Protein AF-A0A849DS39-F1 (afdb_monomer)

Radius of gyration: 19.35 Å; Cα contacts (8 Å, |Δi|>4): 666; chains: 1; bounding box: 51×45×53 Å

Mean predicted aligned error: 6.7 Å

Foldseek 3Di:
DDADDPVQLVLQAALFWKWKWFAAPVLFIDTDTWHWHDDGRKIKTKFFCPDRRVVRCVVPQKIKIKGADQQARQWIKIFIFGKDKALPCQQVVVLVRCCRNPVGRHCDVRVDDNVCVVPTRMIMIIGDGPDMDTGDPDQPFAGQGRDDPDDDDDDDDDDDDDDDPQFDADDPVQVVLLDAQFWKFKWFADDVSYTDTDTFGWHDDHRKIKTKDFCPDRRNVRCVVPQWMWIKGAPPVDNLWIKIFTFGKDKDLVCQQVVVLVSCCRRGVHRGCDPHRHDVVCVVVTRMIMIIGGGNDMDIRPPPD

Secondary structure (DSSP, 8-state):
-PPPPTTTGGGGTSS--EEEEEE-TTS-EEEEEE-EEEETTEEEEEEETTSHHHHHHHHS-EEEEEEE-SS-TT-EEEEEEEEEEE-TTHHHHHHHHHHHHHS-S-TBTTTB-GGGGGT--EEEEEEEEEEEEE--S--SS-PPPP---PPPPPP---------TTPPPPPHHHHHHHHSSPPEEEEEE-TTS-EEEEEE-EEEETTEEEEEEESSSHHHHHHHHS-EEEEEEE-SS-TT-EEEEEEEEEEE-TTHHHHHHHHHHHHHS-S-TBTTTB-GGGGGGS-EEEEEEEEEEEEE-----

Structure (mmCIF, N/CA/C/O backbone):
data_AF-A0A849DS39-F1
#
_entry.id   AF-A0A849DS39-F1
#
loop_
_atom_site.group_PDB
_atom_site.id
_atom_site.type_symbol
_atom_site.label_atom_id
_atom_site.label_alt_id
_atom_site.label_comp_id
_atom_site.label_asym_id
_atom_site.label_entity_id
_atom_site.label_seq_id
_atom_site.pdbx_PDB_ins_code
_atom_site.Cartn_x
_atom_site.Cartn_y
_atom_site.Cartn_z
_atom_site.occupancy
_atom_site.B_iso_or_equiv
_atom_site.auth_seq_id
_atom_site.auth_comp_id
_atom_site.auth_asym_id
_atom_site.auth_atom_id
_atom_site.pdbx_PDB_model_num
ATOM 1 N N . MET A 1 1 ? 9.899 9.370 19.208 1.00 66.69 1 MET A N 1
ATOM 2 C CA . MET A 1 1 ? 8.728 9.338 18.309 1.00 66.69 1 MET A CA 1
ATOM 3 C C . MET A 1 1 ? 9.101 10.139 17.071 1.00 66.69 1 MET A C 1
ATOM 5 O O . MET A 1 1 ? 9.748 11.167 17.236 1.00 66.69 1 MET A O 1
ATOM 9 N N . VAL A 1 2 ? 8.851 9.622 15.867 1.00 90.69 2 VAL A N 1
ATOM 10 C CA . VAL A 1 2 ? 9.171 10.332 14.612 1.00 90.69 2 VAL A CA 1
ATOM 11 C C . VAL A 1 2 ? 8.018 11.276 14.282 1.00 90.69 2 VAL A C 1
ATOM 13 O O . VAL A 1 2 ? 6.873 10.842 14.349 1.00 90.69 2 VAL A O 1
ATOM 16 N N . SER A 1 3 ? 8.309 12.529 13.934 1.00 94.31 3 SER A N 1
ATOM 17 C CA . SER A 1 3 ? 7.276 13.493 13.550 1.00 94.31 3 SER A CA 1
ATOM 18 C C . SER A 1 3 ? 6.790 13.280 12.118 1.00 94.31 3 SER A C 1
ATOM 20 O O . SER A 1 3 ? 7.549 12.852 11.237 1.00 94.31 3 SER A O 1
ATOM 22 N N . LEU A 1 4 ? 5.516 13.587 11.876 1.00 95.62 4 LEU A N 1
ATOM 23 C CA . LEU A 1 4 ? 4.925 13.551 10.545 1.00 95.62 4 LEU A CA 1
ATOM 24 C C . LEU A 1 4 ? 5.328 14.819 9.764 1.00 95.62 4 LEU A C 1
ATOM 26 O O . LEU A 1 4 ? 5.181 15.933 10.270 1.00 95.62 4 LEU A O 1
ATOM 30 N N . PRO A 1 5 ? 5.843 14.700 8.525 1.00 94.44 5 PRO A N 1
ATOM 31 C CA . PRO A 1 5 ? 6.230 15.863 7.735 1.00 94.44 5 PRO A CA 1
ATOM 32 C C . PRO A 1 5 ? 5.025 16.746 7.401 1.00 94.44 5 PRO A C 1
ATOM 34 O O . PRO A 1 5 ? 4.084 16.295 6.748 1.00 94.44 5 PRO A O 1
ATOM 37 N N . GLY A 1 6 ? 5.101 18.036 7.743 1.00 93.38 6 GLY A N 1
ATOM 38 C CA . GLY A 1 6 ? 4.034 19.007 7.460 1.00 93.38 6 GLY A CA 1
ATOM 39 C C . GLY A 1 6 ? 3.651 19.128 5.978 1.00 93.38 6 GLY A C 1
ATOM 40 O O . GLY A 1 6 ? 2.567 19.590 5.660 1.00 93.38 6 GLY A O 1
ATOM 41 N N . THR A 1 7 ? 4.514 18.679 5.062 1.00 92.69 7 THR A N 1
ATOM 42 C CA . THR A 1 7 ? 4.273 18.691 3.611 1.00 92.69 7 THR A CA 1
ATOM 43 C C . THR A 1 7 ? 3.324 17.593 3.114 1.00 92.69 7 THR A C 1
ATOM 45 O O . THR A 1 7 ? 2.842 17.688 1.985 1.00 92.69 7 THR A O 1
ATOM 48 N N . HIS A 1 8 ? 3.092 16.547 3.914 1.00 95.56 8 HIS A N 1
ATOM 49 C CA . HIS A 1 8 ? 2.272 15.384 3.540 1.00 95.56 8 HIS A CA 1
ATOM 50 C C . HIS A 1 8 ? 1.281 14.954 4.629 1.00 95.56 8 HIS A C 1
ATOM 52 O O . HIS A 1 8 ? 0.469 14.063 4.388 1.00 95.56 8 HIS A O 1
ATOM 58 N N . VAL A 1 9 ? 1.360 15.528 5.833 1.00 96.06 9 VAL A N 1
ATOM 59 C CA . VAL A 1 9 ? 0.517 15.128 6.969 1.00 96.06 9 VAL A CA 1
ATOM 60 C C . VAL A 1 9 ? -0.977 15.338 6.701 1.00 96.06 9 VAL A C 1
ATOM 62 O O . VAL A 1 9 ? -1.787 14.560 7.190 1.00 96.06 9 VAL A O 1
ATOM 65 N N . ASP A 1 10 ? -1.342 16.306 5.859 1.00 95.62 10 ASP A N 1
ATOM 66 C CA . ASP A 1 10 ? -2.723 16.550 5.427 1.00 95.62 10 ASP A CA 1
ATOM 67 C C . ASP A 1 10 ? -3.345 15.355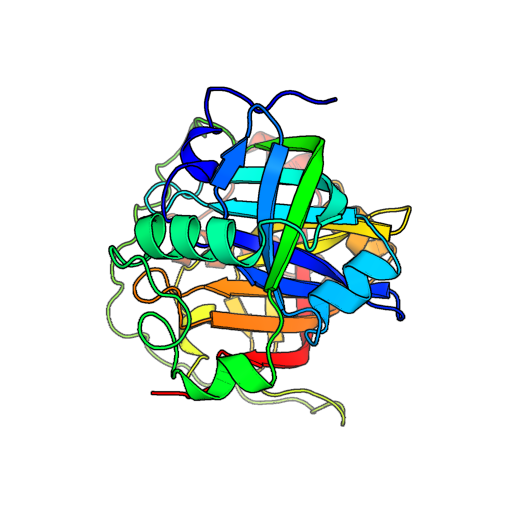 4.687 1.00 95.62 10 ASP A C 1
ATOM 69 O O . ASP A 1 10 ? -4.564 15.198 4.708 1.00 95.62 10 ASP A O 1
ATOM 73 N N . LEU A 1 11 ? -2.537 14.475 4.079 1.00 96.44 11 LEU A N 1
ATOM 74 C CA . LEU A 1 11 ? -3.042 13.238 3.473 1.00 96.44 11 LEU A CA 1
ATOM 75 C C . LEU A 1 11 ? -3.703 12.321 4.511 1.00 96.44 11 LEU A C 1
ATOM 77 O O . LEU A 1 11 ? -4.620 11.586 4.169 1.00 96.44 11 LEU A O 1
ATOM 81 N N . LEU A 1 12 ? -3.260 12.375 5.771 1.00 97.12 12 LEU A N 1
ATOM 82 C CA . LEU A 1 12 ? -3.804 11.575 6.876 1.00 97.12 12 LEU A CA 1
ATOM 83 C C . LEU A 1 12 ? -5.045 12.214 7.526 1.00 97.12 12 LEU A C 1
ATOM 85 O O . LEU A 1 12 ? -5.706 11.560 8.331 1.00 97.12 12 LEU A O 1
ATOM 89 N N . ASP A 1 13 ? -5.344 13.476 7.197 1.00 95.56 13 ASP A N 1
ATOM 90 C CA . ASP A 1 13 ? -6.502 14.232 7.700 1.00 95.56 13 ASP A CA 1
ATOM 91 C C . ASP A 1 13 ? -7.688 14.230 6.727 1.00 95.56 13 ASP A C 1
ATOM 93 O O . ASP A 1 13 ? -8.816 14.545 7.107 1.00 95.56 13 ASP A O 1
ATOM 97 N N . ARG A 1 14 ? -7.433 13.909 5.457 1.00 94.81 14 ARG A N 1
ATOM 98 C CA . ARG A 1 14 ? -8.439 13.861 4.395 1.00 94.81 14 ARG A CA 1
ATOM 99 C C . ARG A 1 14 ? -9.116 12.488 4.345 1.00 94.81 14 ARG A C 1
ATOM 101 O O . ARG A 1 14 ? -8.507 11.496 4.745 1.00 94.81 14 ARG A O 1
ATOM 108 N N . PRO A 1 15 ? -10.341 12.398 3.798 1.00 94.19 15 PRO A N 1
ATOM 109 C CA . PRO A 1 15 ? -11.040 11.130 3.601 1.00 94.19 15 PRO A CA 1
ATOM 110 C C . PRO A 1 15 ? -10.458 10.351 2.408 1.00 94.19 15 PRO A C 1
ATOM 112 O O . PRO A 1 15 ? -11.129 10.117 1.407 1.00 94.19 15 PRO A O 1
ATOM 115 N N . LEU A 1 16 ? -9.175 9.995 2.489 1.00 94.50 16 LEU A N 1
ATOM 116 C CA . LEU A 1 16 ? -8.462 9.217 1.480 1.00 94.50 16 LEU A CA 1
ATOM 117 C C . LEU A 1 16 ? -8.354 7.756 1.926 1.00 94.50 16 LEU A C 1
ATOM 119 O O . LEU A 1 16 ? -8.110 7.495 3.105 1.00 94.50 16 LEU A O 1
ATOM 123 N N . PRO A 1 17 ? -8.495 6.782 1.013 1.00 92.44 17 PRO A N 1
ATOM 124 C CA . PRO A 1 17 ? -8.332 5.383 1.372 1.00 92.44 17 PRO A CA 1
ATOM 125 C C . PRO A 1 17 ? -6.900 5.097 1.836 1.00 92.44 17 PRO A C 1
ATOM 127 O O . PRO A 1 17 ? -5.921 5.531 1.225 1.00 92.44 17 PRO A O 1
ATOM 130 N N . VAL A 1 18 ? -6.778 4.321 2.914 1.00 96.38 18 VAL A N 1
ATOM 131 C CA . VAL A 1 18 ? -5.491 3.994 3.532 1.00 96.38 18 VAL A CA 1
ATOM 132 C C . VAL A 1 18 ? -5.174 2.524 3.315 1.00 96.38 18 VAL A C 1
ATOM 134 O O . VAL A 1 18 ? -5.933 1.646 3.728 1.00 96.38 18 VAL A O 1
ATOM 137 N N . ALA A 1 19 ? -4.014 2.235 2.732 1.00 98.00 19 ALA A N 1
ATOM 138 C CA . ALA A 1 19 ? -3.502 0.875 2.635 1.00 98.00 19 ALA A CA 1
ATOM 139 C C . ALA A 1 19 ? -2.806 0.487 3.949 1.00 98.00 19 ALA A C 1
ATOM 141 O O . ALA A 1 19 ? -1.645 0.834 4.175 1.00 98.00 19 ALA A O 1
ATOM 142 N N . LEU A 1 20 ? -3.500 -0.249 4.820 1.00 98.44 20 LEU A N 1
ATOM 143 C CA . LEU A 1 20 ? -2.932 -0.825 6.039 1.00 98.44 20 LEU A CA 1
ATOM 144 C C . LEU A 1 20 ? -2.317 -2.190 5.743 1.00 98.44 20 LEU A C 1
ATOM 146 O O . LEU A 1 20 ? -3.024 -3.120 5.354 1.00 98.44 20 LEU A O 1
ATOM 150 N N . THR A 1 21 ? -1.021 -2.325 6.016 1.00 98.69 21 THR A N 1
ATOM 151 C CA . THR A 1 21 ? -0.287 -3.587 5.919 1.00 98.69 21 THR A CA 1
ATOM 152 C C . THR A 1 21 ? 0.090 -4.135 7.294 1.00 98.69 21 THR A C 1
ATOM 154 O O . THR A 1 21 ? 0.727 -3.448 8.098 1.00 98.69 21 THR A O 1
ATOM 157 N N . THR A 1 22 ? -0.256 -5.402 7.537 1.00 97.88 22 THR A N 1
ATOM 158 C CA . THR A 1 22 ? 0.089 -6.170 8.747 1.00 97.88 22 THR A CA 1
ATOM 159 C C . THR A 1 22 ? 0.791 -7.481 8.381 1.00 97.88 22 THR A C 1
ATOM 161 O O . THR A 1 22 ? 0.677 -7.962 7.252 1.00 97.88 22 THR A O 1
ATOM 164 N N . GLU A 1 23 ? 1.554 -8.059 9.311 1.00 96.44 23 GLU A N 1
ATOM 165 C CA . GLU A 1 23 ? 2.276 -9.317 9.083 1.00 96.44 23 GLU A CA 1
ATOM 166 C C . GLU A 1 23 ? 1.467 -10.508 9.615 1.00 96.44 23 GLU A C 1
ATOM 168 O O . GLU A 1 23 ? 1.083 -10.541 10.783 1.00 96.44 23 GLU A O 1
ATOM 173 N N . MET A 1 24 ? 1.221 -11.500 8.760 1.00 94.81 24 MET A N 1
ATOM 174 C CA . MET A 1 24 ? 0.531 -12.735 9.132 1.00 94.81 24 MET A CA 1
ATOM 175 C C . MET A 1 24 ? 1.482 -13.721 9.836 1.00 94.81 24 MET A C 1
ATOM 177 O O . MET A 1 24 ? 2.704 -13.622 9.682 1.00 94.81 24 MET A O 1
ATOM 181 N N . PRO A 1 25 ? 0.963 -14.743 10.550 1.00 92.44 25 PRO A N 1
ATOM 182 C CA . PRO A 1 25 ? 1.795 -15.727 11.251 1.00 92.44 25 PRO A CA 1
ATOM 183 C C . PRO A 1 25 ? 2.856 -16.413 10.373 1.00 92.44 25 PRO A C 1
ATOM 185 O O . PRO A 1 25 ? 3.987 -16.607 10.815 1.00 92.44 25 PRO A O 1
ATOM 188 N N . ASN A 1 26 ? 2.529 -16.695 9.107 1.00 91.88 26 ASN A N 1
ATOM 189 C CA . ASN A 1 26 ? 3.434 -17.302 8.118 1.00 91.88 26 ASN A CA 1
ATOM 190 C C . ASN A 1 26 ? 4.458 -16.317 7.501 1.00 91.88 26 ASN A C 1
ATOM 192 O O . ASN A 1 26 ? 5.175 -16.661 6.557 1.00 91.88 26 ASN A O 1
ATOM 196 N N . GLY A 1 27 ? 4.506 -15.075 7.989 1.00 92.56 27 GLY A N 1
ATOM 197 C CA . GLY A 1 27 ? 5.401 -14.022 7.515 1.00 92.56 27 GLY A CA 1
ATOM 198 C C . GLY A 1 27 ? 4.985 -13.362 6.199 1.00 92.56 27 GLY A C 1
ATOM 199 O O . GLY A 1 27 ? 5.653 -12.424 5.777 1.00 92.56 27 GLY A O 1
ATOM 200 N N . ARG A 1 28 ? 3.901 -13.801 5.542 1.00 95.56 28 ARG A N 1
ATOM 201 C CA . ARG A 1 28 ? 3.330 -13.038 4.423 1.00 95.56 28 ARG A CA 1
ATOM 202 C C . ARG A 1 28 ? 2.668 -11.769 4.953 1.00 95.56 28 ARG A C 1
ATOM 204 O O . ARG A 1 28 ? 2.179 -11.722 6.081 1.00 95.56 28 ARG A O 1
ATOM 211 N N . LEU A 1 29 ? 2.624 -10.753 4.108 1.00 97.94 29 LEU A N 1
ATOM 212 C CA . LEU A 1 29 ? 1.964 -9.495 4.413 1.00 97.94 29 LEU A CA 1
ATOM 213 C C . LEU A 1 29 ? 0.497 -9.564 3.977 1.00 97.94 29 LEU A C 1
ATOM 215 O O . LEU A 1 29 ? 0.160 -10.254 3.016 1.00 97.94 29 LEU A O 1
ATOM 219 N N . GLN A 1 30 ? -0.370 -8.905 4.735 1.00 97.44 30 GLN A N 1
ATOM 220 C CA . GLN A 1 30 ? -1.765 -8.659 4.388 1.00 97.44 30 GLN A CA 1
ATOM 221 C C . GLN A 1 30 ? -1.939 -7.154 4.229 1.00 97.44 30 GLN A C 1
ATOM 223 O O . GLN A 1 30 ? -1.618 -6.425 5.170 1.00 97.44 30 GLN A O 1
ATOM 228 N N . SER A 1 31 ? -2.484 -6.717 3.097 1.00 97.88 31 SER A N 1
ATOM 229 C CA . SER A 1 31 ? -2.804 -5.321 2.805 1.00 97.88 31 SER A CA 1
ATOM 230 C C . SER A 1 31 ? -4.316 -5.158 2.690 1.00 97.88 31 SER A C 1
ATOM 232 O O . SER A 1 31 ? -4.975 -5.884 1.955 1.00 97.88 31 SER A O 1
ATOM 234 N N . THR A 1 32 ? -4.885 -4.202 3.418 1.00 95.88 32 THR A N 1
ATOM 235 C CA . THR A 1 32 ? -6.330 -3.925 3.388 1.00 95.88 32 THR A CA 1
ATOM 236 C C . THR A 1 32 ? -6.598 -2.435 3.347 1.00 95.88 32 THR A C 1
ATOM 238 O O . THR A 1 32 ? -5.823 -1.667 3.920 1.00 95.88 32 THR A O 1
ATOM 241 N N . VAL A 1 33 ? -7.726 -2.048 2.756 1.00 95.62 33 VAL A N 1
ATOM 242 C CA . VAL A 1 33 ? -8.240 -0.680 2.845 1.00 95.62 33 VAL A CA 1
ATOM 243 C C . VAL A 1 33 ? -8.804 -0.437 4.247 1.00 95.62 33 VAL A C 1
ATOM 245 O O . VAL A 1 33 ? -9.496 -1.293 4.811 1.00 95.62 33 VAL A O 1
ATOM 248 N N . VAL A 1 34 ? -8.458 0.705 4.835 1.00 95.44 34 VAL A N 1
ATOM 249 C CA . VAL A 1 34 ? -9.012 1.217 6.094 1.00 95.44 34 VAL A CA 1
ATOM 250 C C . VAL A 1 34 ? -9.182 2.734 6.010 1.00 95.44 34 VAL A C 1
ATOM 252 O O . VAL A 1 34 ? -8.688 3.378 5.084 1.00 95.44 34 VAL A O 1
ATOM 255 N N . TRP A 1 35 ? -9.854 3.299 7.006 1.00 96.00 35 TRP A N 1
ATOM 256 C CA . TRP A 1 35 ? -9.929 4.738 7.233 1.00 96.00 35 TRP A CA 1
ATOM 257 C C . TRP A 1 35 ? -8.998 5.145 8.369 1.00 96.00 35 TRP A C 1
ATOM 259 O O . TRP A 1 35 ? -8.781 4.377 9.314 1.00 96.00 35 TRP A O 1
ATOM 269 N N . CYS A 1 36 ? -8.470 6.363 8.289 1.00 97.31 36 CYS A N 1
ATOM 270 C CA . CYS A 1 36 ? -7.695 6.965 9.364 1.00 97.31 36 CYS A CA 1
ATOM 271 C C . CYS A 1 36 ? -8.080 8.415 9.637 1.00 97.31 36 CYS A C 1
ATOM 273 O O . CYS A 1 36 ? -8.632 9.110 8.786 1.00 97.31 36 CYS A O 1
ATOM 275 N N . ASN A 1 37 ? -7.705 8.858 10.830 1.00 97.12 37 ASN A N 1
ATOM 276 C CA . ASN A 1 37 ? -7.400 10.244 11.155 1.00 97.12 37 ASN A CA 1
ATOM 277 C C . ASN A 1 37 ? -6.125 10.243 12.021 1.00 97.12 37 ASN A C 1
ATOM 279 O O . ASN A 1 37 ? -5.420 9.228 12.098 1.00 97.12 37 ASN A O 1
ATOM 283 N N . ARG A 1 38 ? -5.801 11.353 12.685 1.00 96.44 38 ARG A N 1
ATOM 284 C CA . ARG A 1 38 ? -4.613 11.436 13.546 1.00 96.44 38 ARG A CA 1
ATOM 285 C C . ARG A 1 38 ? -4.870 12.159 14.860 1.00 96.44 38 ARG A C 1
ATOM 287 O O . ARG A 1 38 ? -5.781 12.974 14.976 1.00 96.44 38 ARG A O 1
ATOM 294 N N . SER A 1 39 ? -3.993 11.898 15.824 1.00 95.88 39 SER A N 1
ATOM 295 C CA . SER A 1 39 ? -3.859 12.658 17.066 1.00 95.88 39 SER A CA 1
ATOM 296 C C . SER A 1 39 ? -2.395 13.053 17.239 1.00 95.88 39 SER A C 1
ATOM 298 O O . SER A 1 39 ? -1.545 12.215 17.537 1.00 95.88 39 SER A O 1
ATOM 300 N N . GLY A 1 40 ? -2.081 14.331 17.011 1.00 95.56 40 GLY A N 1
ATOM 301 C CA . GLY A 1 40 ? -0.692 14.786 16.915 1.00 95.56 40 GLY A CA 1
ATOM 302 C C . GLY A 1 40 ? 0.026 14.099 15.750 1.00 95.56 40 GLY A C 1
ATOM 303 O O . GLY A 1 40 ? -0.423 14.212 14.607 1.00 95.56 40 GLY A O 1
ATOM 304 N N . ASP A 1 41 ? 1.110 13.386 16.066 1.00 96.38 41 ASP A N 1
ATOM 305 C CA . ASP A 1 41 ? 1.896 12.576 15.124 1.00 96.38 41 ASP A CA 1
ATOM 306 C C . ASP A 1 41 ? 1.433 11.109 15.044 1.00 96.38 41 ASP A C 1
ATOM 308 O O . ASP A 1 41 ? 1.968 10.331 14.256 1.00 96.38 41 ASP A O 1
ATOM 312 N N . GLU A 1 42 ? 0.459 10.688 15.852 1.00 97.50 42 GLU A N 1
ATOM 313 C CA . GLU A 1 42 ? -0.023 9.307 15.847 1.00 97.50 42 GLU A CA 1
ATOM 314 C C . GLU A 1 42 ? -1.155 9.122 14.842 1.00 97.50 42 GLU A C 1
ATOM 316 O O . GLU A 1 42 ? -2.109 9.901 14.812 1.00 97.50 42 GLU A O 1
ATOM 321 N N . VAL A 1 43 ? -1.074 8.057 14.043 1.00 98.25 43 VAL A N 1
ATOM 322 C CA . VAL A 1 43 ? -2.140 7.687 13.106 1.00 98.25 43 VAL A CA 1
ATOM 323 C C . VAL A 1 43 ? -3.136 6.800 13.839 1.00 98.25 43 VAL A C 1
ATOM 325 O O . VAL A 1 43 ? -2.757 5.778 14.415 1.00 98.25 43 VAL A O 1
ATOM 328 N N . LEU A 1 44 ? -4.409 7.180 13.818 1.00 98.06 44 LEU A N 1
ATOM 329 C CA . LEU A 1 44 ? -5.486 6.421 14.436 1.00 98.06 44 LEU A CA 1
ATOM 330 C C . LEU A 1 44 ? -6.285 5.702 13.353 1.00 98.06 44 LEU A C 1
ATOM 332 O O . LEU A 1 44 ? -6.773 6.313 12.404 1.00 98.06 44 LEU A O 1
ATOM 336 N N . LEU A 1 45 ? -6.433 4.395 13.517 1.00 96.62 45 LEU A N 1
ATOM 337 C CA . LEU A 1 45 ? -7.202 3.515 12.642 1.00 96.62 45 LEU A CA 1
ATOM 338 C C . LEU A 1 45 ? -8.275 2.812 13.471 1.00 96.62 45 LEU A C 1
ATOM 340 O O . LEU A 1 45 ? -8.206 2.786 14.701 1.00 96.62 45 LEU A O 1
ATOM 344 N N . ASN A 1 46 ? -9.227 2.181 12.798 1.00 96.44 46 ASN A N 1
ATOM 345 C CA . ASN A 1 46 ? -10.223 1.341 13.446 1.00 96.44 46 ASN A CA 1
ATOM 346 C C . ASN A 1 46 ? -10.398 0.027 12.676 1.00 96.44 46 ASN A C 1
ATOM 348 O O . ASN A 1 46 ? -10.230 -0.025 11.456 1.00 96.44 46 ASN A O 1
ATOM 352 N N . THR A 1 47 ? -10.682 -1.051 13.396 1.00 95.06 47 THR A N 1
ATOM 353 C CA . THR A 1 47 ? -10.967 -2.377 12.838 1.00 95.06 47 THR A CA 1
ATOM 354 C C . THR A 1 47 ? -11.839 -3.155 13.812 1.00 95.06 47 THR A C 1
ATOM 356 O O . THR A 1 47 ? -11.920 -2.803 14.981 1.00 95.06 47 THR A O 1
ATOM 359 N N . MET A 1 48 ? -12.410 -4.270 13.366 1.00 95.94 48 MET A N 1
ATOM 360 C CA . MET A 1 48 ? -13.104 -5.206 14.249 1.00 95.94 48 MET A CA 1
ATOM 361 C C . MET A 1 48 ? -12.124 -6.209 14.857 1.00 95.94 48 MET A C 1
ATOM 363 O O . MET A 1 48 ? -11.205 -6.669 14.165 1.00 95.94 48 MET A O 1
ATOM 367 N N . ARG A 1 49 ? -12.311 -6.560 16.135 1.00 95.88 49 ARG A N 1
ATOM 368 C CA . ARG A 1 49 ? -11.476 -7.531 16.872 1.00 95.88 49 ARG A CA 1
ATOM 369 C C . ARG A 1 49 ? -11.427 -8.888 16.175 1.00 95.88 49 ARG A C 1
ATOM 371 O O . ARG A 1 49 ? -10.413 -9.585 16.205 1.00 95.88 49 ARG A O 1
ATOM 378 N N . GLU A 1 50 ? -12.522 -9.248 15.528 1.00 96.25 50 GLU A N 1
ATOM 379 C CA . GLU A 1 50 ? -12.731 -10.522 14.861 1.00 96.25 50 GLU A CA 1
ATOM 380 C C . GLU A 1 50 ? -11.896 -10.644 13.580 1.00 96.25 50 GLU A C 1
ATOM 382 O O . GLU A 1 50 ? -11.613 -11.762 13.138 1.00 96.25 50 GLU A O 1
ATOM 387 N N . PHE A 1 51 ? -11.461 -9.525 12.991 1.00 95.19 51 PHE A N 1
ATOM 388 C CA . PHE A 1 51 ? -10.790 -9.508 11.694 1.00 95.19 51 PHE A CA 1
ATOM 389 C C . PHE A 1 51 ? -9.325 -9.942 11.777 1.00 95.19 51 PHE A C 1
ATOM 391 O O . PHE A 1 51 ? -8.615 -9.706 12.757 1.00 95.19 51 PHE A O 1
ATOM 398 N N . GLN A 1 52 ? -8.825 -10.523 10.681 1.00 95.56 52 GLN A N 1
ATOM 399 C CA . GLN A 1 52 ? -7.447 -11.021 10.595 1.00 95.56 52 GLN A CA 1
ATOM 400 C C . GLN A 1 52 ? -6.402 -9.946 10.933 1.00 95.56 52 GLN A C 1
ATOM 402 O O . GLN A 1 52 ? -5.431 -10.240 11.626 1.00 95.56 52 GLN A O 1
ATOM 407 N N . LYS A 1 53 ? -6.617 -8.697 10.500 1.00 94.56 53 LYS A N 1
ATOM 408 C CA . LYS A 1 53 ? -5.699 -7.584 10.774 1.00 94.56 53 LYS A CA 1
ATOM 409 C C . LYS A 1 53 ? -5.591 -7.269 12.273 1.00 94.56 53 LYS A C 1
ATOM 411 O O . LYS A 1 53 ? -4.491 -7.001 12.741 1.00 94.56 53 LYS A O 1
ATOM 416 N N . ALA A 1 54 ? -6.677 -7.394 13.041 1.00 96.75 54 ALA A N 1
ATOM 417 C CA . ALA A 1 54 ? -6.646 -7.224 14.494 1.00 96.75 54 ALA A CA 1
ATOM 418 C C . ALA A 1 54 ? -5.842 -8.345 15.169 1.00 96.75 54 ALA A C 1
ATOM 420 O O . ALA A 1 54 ? -4.974 -8.069 15.994 1.00 96.75 54 ALA A O 1
ATOM 421 N N . ARG A 1 55 ? -6.041 -9.602 14.747 1.00 97.56 55 ARG A N 1
ATOM 422 C CA . ARG A 1 55 ? -5.256 -10.753 15.235 1.00 97.56 55 ARG A CA 1
ATOM 423 C C . ARG A 1 55 ? -3.766 -10.610 14.908 1.00 97.56 55 ARG A C 1
ATOM 425 O O . ARG A 1 55 ? -2.920 -10.894 15.754 1.00 97.56 55 ARG A O 1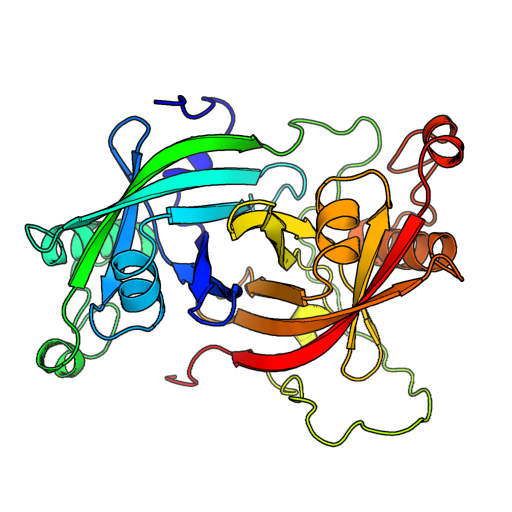
ATOM 432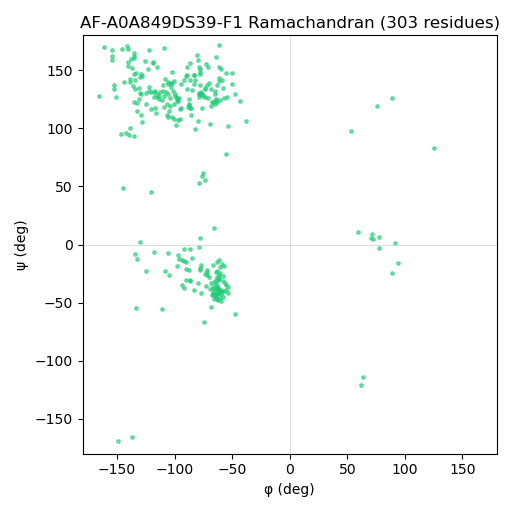 N N . ASN A 1 56 ? -3.440 -10.129 13.705 1.00 96.81 56 ASN A N 1
ATOM 433 C CA . ASN A 1 56 ? -2.060 -9.838 13.310 1.00 96.81 56 ASN A CA 1
ATOM 434 C C . ASN A 1 56 ? -1.443 -8.770 14.227 1.00 96.81 56 ASN A C 1
ATOM 436 O O . ASN A 1 56 ? -0.333 -8.964 14.712 1.00 96.81 56 ASN A O 1
ATOM 440 N N . LEU A 1 57 ? -2.171 -7.682 14.504 1.00 97.25 57 LEU A N 1
ATOM 441 C CA . LEU A 1 57 ? -1.717 -6.592 15.375 1.00 97.25 57 LEU A CA 1
ATOM 442 C C . LEU A 1 57 ? -1.553 -7.024 16.839 1.00 97.25 57 LEU A C 1
ATOM 444 O O . LEU A 1 57 ? -0.607 -6.590 17.489 1.00 97.25 57 LEU A O 1
ATOM 448 N N . GLN A 1 58 ? -2.419 -7.902 17.350 1.00 96.62 58 GLN A N 1
ATOM 449 C CA . GLN A 1 58 ? -2.270 -8.485 18.689 1.00 96.62 58 GLN A CA 1
ATOM 450 C C . GLN A 1 58 ? -1.000 -9.336 18.792 1.00 96.62 58 GLN A C 1
ATOM 452 O O . GLN A 1 58 ? -0.243 -9.213 19.752 1.00 96.62 58 GLN A O 1
ATOM 457 N N . ALA A 1 59 ? -0.747 -10.188 17.794 1.00 96.06 59 ALA A N 1
ATOM 458 C CA . ALA A 1 59 ? 0.425 -11.059 17.780 1.00 96.06 59 ALA A CA 1
ATOM 459 C C . ALA A 1 59 ? 1.729 -10.291 17.507 1.00 96.06 59 ALA A C 1
ATOM 461 O O . ALA A 1 59 ? 2.791 -10.643 18.021 1.00 96.06 59 ALA A O 1
ATOM 462 N N . ARG A 1 60 ? 1.667 -9.265 16.653 1.00 95.75 60 ARG A N 1
ATOM 463 C CA . ARG A 1 60 ? 2.799 -8.442 16.220 1.00 95.75 60 ARG A CA 1
ATOM 464 C C . ARG A 1 60 ? 2.335 -6.982 16.150 1.00 95.75 60 ARG A C 1
ATOM 466 O O . ARG A 1 60 ? 1.837 -6.567 15.104 1.00 95.75 60 ARG A O 1
ATOM 473 N N . PRO A 1 61 ? 2.526 -6.184 17.219 1.00 96.81 61 PRO A N 1
ATOM 474 C CA . PRO A 1 61 ? 2.003 -4.817 17.340 1.00 96.81 61 PRO A CA 1
ATOM 475 C C . PRO A 1 61 ? 2.802 -3.812 16.502 1.00 96.81 61 PRO A C 1
ATOM 477 O O . PRO A 1 61 ? 3.414 -2.869 17.007 1.00 96.81 61 PRO A O 1
ATOM 480 N N . ARG A 1 62 ? 2.855 -4.045 15.191 1.00 96.31 62 ARG A N 1
ATOM 481 C CA . ARG A 1 62 ? 3.534 -3.222 14.194 1.00 96.31 62 ARG A CA 1
ATOM 482 C C . ARG A 1 62 ? 2.725 -3.224 12.909 1.00 96.31 62 ARG A C 1
ATOM 484 O O . ARG A 1 62 ? 2.244 -4.266 12.473 1.00 96.31 62 ARG A O 1
ATOM 491 N N . ALA A 1 63 ? 2.646 -2.067 12.272 1.00 98.00 63 ALA A N 1
ATOM 492 C CA . ALA A 1 63 ? 1.989 -1.927 10.985 1.00 98.00 63 ALA A CA 1
ATOM 493 C C . ALA A 1 63 ? 2.678 -0.884 10.117 1.00 98.00 63 ALA A C 1
ATOM 495 O O . ALA A 1 63 ? 3.546 -0.124 10.560 1.00 98.00 63 ALA A O 1
ATOM 496 N N . THR A 1 64 ? 2.287 -0.872 8.851 1.00 98.75 64 THR A N 1
ATOM 497 C CA . THR A 1 64 ? 2.633 0.185 7.909 1.00 98.75 64 THR A CA 1
ATOM 498 C C . THR A 1 64 ? 1.370 0.653 7.221 1.00 98.75 64 THR A C 1
ATOM 500 O O . THR A 1 64 ? 0.608 -0.176 6.732 1.00 98.75 64 THR A O 1
ATOM 503 N N . VAL A 1 65 ? 1.155 1.961 7.196 1.00 98.56 65 VAL A N 1
ATOM 504 C CA . VAL A 1 65 ? 0.099 2.589 6.404 1.00 98.56 65 VAL A CA 1
ATOM 505 C C . VAL A 1 65 ? 0.720 3.333 5.234 1.00 98.56 65 VAL A C 1
ATOM 507 O O . VAL A 1 65 ? 1.787 3.929 5.384 1.00 98.56 65 VAL A O 1
ATOM 510 N N . LEU A 1 66 ? 0.060 3.291 4.082 1.00 98.62 66 LEU A N 1
ATOM 511 C CA . LEU A 1 66 ? 0.374 4.112 2.919 1.00 98.62 66 LEU A CA 1
ATOM 512 C C . LEU A 1 66 ? -0.884 4.881 2.511 1.00 98.62 66 LEU A C 1
ATOM 514 O O . LEU A 1 66 ? -1.945 4.277 2.349 1.00 98.62 66 LEU A O 1
ATOM 518 N N . VAL A 1 67 ? -0.738 6.191 2.323 1.00 97.62 67 VAL A N 1
ATOM 519 C CA . VAL A 1 67 ? -1.765 7.058 1.735 1.00 97.62 67 VAL A CA 1
ATOM 520 C C . VAL A 1 67 ? -1.199 7.703 0.480 1.00 97.62 67 VAL A C 1
ATOM 522 O O . VAL A 1 67 ? -0.076 8.218 0.495 1.00 97.62 67 VAL A O 1
ATOM 525 N N . LEU A 1 68 ? -1.971 7.641 -0.600 1.00 93.69 68 LEU A N 1
ATOM 526 C CA . LEU A 1 68 ? -1.641 8.218 -1.898 1.00 93.69 68 LEU A CA 1
ATOM 527 C C . LEU A 1 68 ? -2.482 9.473 -2.115 1.00 93.69 68 LEU A C 1
ATOM 529 O O . LEU A 1 68 ? -3.663 9.474 -1.775 1.00 93.69 68 LEU A O 1
ATOM 533 N N . GLU A 1 69 ? -1.894 10.518 -2.689 1.00 91.81 69 GLU A N 1
ATOM 534 C CA . GLU A 1 69 ? -2.662 11.625 -3.248 1.00 91.81 69 GLU A CA 1
ATOM 535 C C . GLU A 1 69 ? -3.315 11.170 -4.554 1.00 91.81 69 GLU A C 1
ATOM 537 O O . GLU A 1 69 ? -2.610 10.720 -5.462 1.00 91.81 69 GLU A O 1
ATOM 542 N N . PRO A 1 70 ? -4.637 11.343 -4.679 1.00 84.00 70 PRO A N 1
ATOM 543 C CA . PRO A 1 70 ? -5.341 11.123 -5.917 1.00 84.00 70 PRO A CA 1
ATOM 544 C C . PRO A 1 70 ? -4.720 11.765 -7.158 1.00 84.00 70 PRO A C 1
ATOM 546 O O . PRO A 1 70 ? -4.319 11.119 -8.117 1.00 84.00 70 PRO A O 1
ATOM 549 N N . GLU A 1 71 ? -4.584 13.078 -7.136 1.00 81.56 71 GLU A N 1
ATOM 550 C CA . GLU A 1 71 ? -4.279 13.831 -8.350 1.00 81.56 71 GLU A CA 1
ATOM 551 C C . GLU A 1 71 ? -2.774 13.935 -8.645 1.00 81.56 71 GLU A C 1
ATOM 553 O O . GLU A 1 71 ? -2.383 14.468 -9.687 1.00 81.56 71 GLU A O 1
ATOM 558 N N . ASP A 1 72 ? -1.922 13.424 -7.749 1.00 86.06 72 ASP A N 1
ATOM 559 C CA . ASP A 1 72 ? -0.467 13.485 -7.863 1.00 86.06 72 ASP A CA 1
ATOM 560 C C . ASP A 1 72 ? 0.189 12.163 -7.449 1.00 86.06 72 ASP A C 1
ATOM 562 O O . ASP A 1 72 ? 0.452 11.898 -6.276 1.00 86.06 72 ASP A O 1
ATOM 566 N N . ALA A 1 73 ? 0.559 11.365 -8.452 1.00 81.50 73 ALA A N 1
ATOM 567 C CA . ALA A 1 73 ? 1.231 10.083 -8.261 1.00 81.50 73 ALA A CA 1
ATOM 568 C C . ALA A 1 73 ? 2.572 10.171 -7.499 1.00 81.50 73 ALA A C 1
ATOM 570 O O . ALA A 1 73 ? 3.078 9.151 -7.021 1.00 81.50 73 ALA A O 1
ATOM 571 N N . ASN A 1 74 ? 3.170 11.362 -7.383 1.00 85.94 74 ASN A N 1
ATOM 572 C CA . ASN A 1 74 ? 4.412 11.567 -6.642 1.00 85.94 74 ASN A CA 1
ATOM 573 C C . ASN A 1 74 ? 4.186 11.911 -5.170 1.00 85.94 74 ASN A C 1
ATOM 575 O O . ASN A 1 74 ? 5.126 11.808 -4.381 1.00 85.94 74 ASN A O 1
ATOM 579 N N . ARG A 1 75 ? 2.966 12.286 -4.780 1.00 93.25 75 ARG A N 1
ATOM 580 C CA . ARG A 1 75 ? 2.658 12.737 -3.429 1.00 93.25 75 ARG A CA 1
ATOM 581 C C . ARG A 1 75 ? 2.013 11.609 -2.632 1.00 93.25 75 ARG A C 1
ATOM 583 O O . ARG A 1 75 ? 0.871 11.225 -2.844 1.00 93.25 75 ARG A O 1
ATOM 590 N N . TRP A 1 76 ? 2.768 11.060 -1.691 1.00 96.12 76 TRP A N 1
ATOM 591 C CA . TRP A 1 76 ? 2.309 9.973 -0.829 1.00 96.12 76 TRP A CA 1
ATOM 592 C C . TRP A 1 76 ? 3.063 9.966 0.494 1.00 96.12 76 TRP A C 1
ATOM 594 O O . TRP A 1 76 ? 4.174 10.496 0.591 1.00 96.12 76 TRP A O 1
ATOM 604 N N . ILE A 1 77 ? 2.474 9.338 1.508 1.00 98.06 77 ILE A N 1
ATOM 605 C CA . ILE A 1 77 ? 3.085 9.157 2.826 1.00 98.06 77 ILE A CA 1
ATOM 606 C C . ILE A 1 77 ? 2.968 7.704 3.280 1.0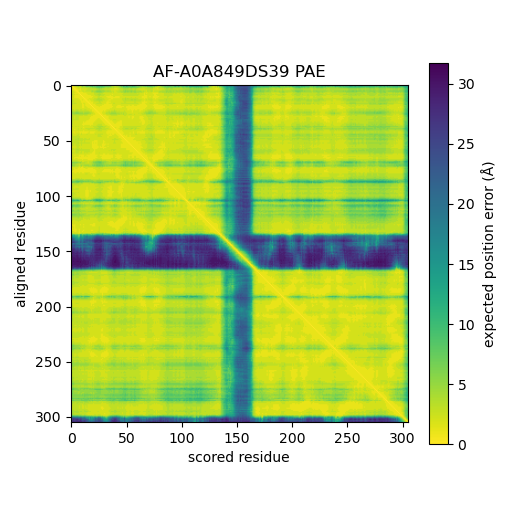0 98.06 77 ILE A C 1
ATOM 608 O O . ILE A 1 77 ? 1.883 7.131 3.327 1.00 98.06 77 ILE A O 1
ATOM 612 N N . GLU A 1 78 ? 4.109 7.112 3.620 1.00 98.44 78 GLU A N 1
ATOM 613 C CA . GLU A 1 78 ? 4.226 5.808 4.262 1.00 98.44 78 GLU A CA 1
ATOM 614 C C . GLU A 1 78 ? 4.619 6.022 5.730 1.00 98.44 78 GLU A C 1
ATOM 616 O O . GLU A 1 78 ? 5.673 6.598 6.022 1.00 98.44 78 GLU A O 1
ATOM 621 N N . VAL A 1 79 ? 3.796 5.537 6.660 1.00 98.62 79 VAL A N 1
ATOM 622 C CA . VAL A 1 79 ? 4.067 5.591 8.102 1.00 98.62 79 VAL A CA 1
ATOM 623 C C . VAL A 1 79 ? 4.186 4.172 8.638 1.00 98.62 79 VAL A C 1
ATOM 625 O O . VAL A 1 79 ? 3.237 3.389 8.603 1.00 98.62 79 VAL A O 1
ATOM 628 N N . ARG A 1 80 ? 5.363 3.833 9.163 1.00 98.25 80 ARG A N 1
ATOM 629 C CA . ARG A 1 80 ? 5.621 2.582 9.886 1.00 98.25 80 ARG A CA 1
ATOM 630 C C . ARG A 1 80 ? 5.637 2.881 11.368 1.00 98.25 80 ARG A C 1
ATOM 632 O O . ARG A 1 80 ? 6.238 3.872 11.785 1.00 98.25 80 ARG A O 1
ATOM 639 N N . GLY A 1 81 ? 5.040 2.011 12.168 1.00 97.50 81 GLY A N 1
ATOM 640 C CA . GLY A 1 81 ? 4.937 2.268 13.595 1.00 97.50 81 GLY A CA 1
ATOM 641 C C . GLY A 1 81 ? 4.647 1.044 14.435 1.00 97.50 81 GLY A C 1
ATOM 642 O O . GLY A 1 81 ? 4.340 -0.036 13.923 1.00 97.50 81 GLY A O 1
ATOM 643 N N . THR A 1 82 ? 4.769 1.237 15.743 1.00 97.81 82 THR A N 1
ATOM 644 C CA . THR A 1 82 ? 4.227 0.319 16.745 1.00 97.81 82 THR A CA 1
ATOM 645 C C . THR A 1 82 ? 2.755 0.633 16.952 1.00 97.81 82 THR A C 1
ATOM 647 O O . THR A 1 82 ? 2.381 1.804 16.946 1.00 97.81 82 THR A O 1
ATOM 650 N N . VAL A 1 83 ? 1.935 -0.395 17.134 1.00 98.19 83 VAL A N 1
ATOM 651 C CA . VAL A 1 83 ? 0.483 -0.248 17.258 1.00 98.19 83 VAL A CA 1
ATOM 652 C C . VAL A 1 83 ? 0.029 -0.661 18.647 1.00 98.19 83 VAL A C 1
ATOM 654 O O . VAL A 1 83 ? 0.338 -1.764 19.089 1.00 98.19 83 VAL A O 1
ATOM 657 N N . THR A 1 84 ? -0.748 0.198 19.295 1.00 97.94 84 THR A N 1
ATOM 658 C CA . THR A 1 84 ? -1.509 -0.144 20.500 1.00 97.94 84 THR A CA 1
ATOM 659 C C . THR A 1 84 ? -2.970 -0.346 20.118 1.00 97.94 84 THR A C 1
ATOM 661 O O . THR A 1 84 ? -3.516 0.433 19.336 1.00 97.94 84 THR A O 1
ATOM 664 N N . LEU A 1 85 ? -3.588 -1.400 20.646 1.00 97.38 85 LEU A N 1
ATOM 665 C CA . LEU A 1 85 ? -5.009 -1.690 20.466 1.00 97.38 85 LEU A CA 1
ATOM 666 C C . LEU A 1 85 ? -5.774 -1.232 21.703 1.00 97.38 85 LEU A C 1
ATOM 668 O O . LEU A 1 85 ? -5.387 -1.558 22.824 1.00 97.38 85 LEU A O 1
ATOM 672 N N . GLU A 1 86 ? -6.833 -0.464 21.488 1.00 96.06 86 GLU A N 1
ATOM 673 C CA . GLU A 1 86 ? -7.597 0.201 22.535 1.00 96.06 86 GLU A CA 1
ATOM 674 C C . GLU A 1 86 ? -9.089 -0.037 22.290 1.00 96.06 86 GLU A C 1
ATOM 676 O O . GLU A 1 86 ? -9.628 0.302 21.237 1.00 96.06 86 GLU A O 1
ATOM 681 N N . ASP A 1 87 ? -9.751 -0.637 23.275 1.00 93.12 87 ASP A N 1
ATOM 682 C CA . ASP A 1 87 ? -11.183 -0.947 23.206 1.00 93.12 87 ASP A CA 1
ATOM 683 C C . ASP A 1 87 ? -12.029 0.246 23.672 1.00 93.12 87 ASP A C 1
ATOM 685 O O . ASP A 1 87 ? -13.143 0.475 23.197 1.00 93.12 87 ASP A O 1
ATOM 689 N N . GLN A 1 88 ? -11.470 1.038 24.590 1.00 92.50 88 GLN A N 1
ATOM 690 C CA . GLN A 1 88 ? -12.092 2.254 25.092 1.00 92.50 88 GLN A CA 1
ATOM 691 C C . GLN A 1 88 ? -12.212 3.283 23.962 1.00 92.50 88 GLN A C 1
ATOM 693 O O . GLN A 1 88 ? -11.265 3.516 23.212 1.00 92.50 88 GLN A O 1
ATOM 698 N N . ASP A 1 89 ? -13.399 3.875 23.827 1.00 91.81 89 ASP A N 1
ATOM 699 C CA . ASP A 1 89 ? -13.748 4.857 22.791 1.00 91.81 89 ASP A CA 1
ATOM 700 C C . ASP A 1 89 ? -13.618 4.360 21.341 1.00 91.81 89 ASP A C 1
ATOM 702 O O . ASP A 1 89 ? -13.756 5.153 20.407 1.00 91.81 89 ASP A O 1
ATOM 706 N N . ALA A 1 90 ? -13.416 3.057 21.111 1.00 96.00 90 ALA A N 1
ATOM 707 C CA . ALA A 1 90 ? -13.278 2.508 19.765 1.00 96.00 90 ALA A CA 1
ATOM 708 C C . ALA A 1 90 ? -14.528 2.746 18.906 1.00 96.00 90 ALA A C 1
ATOM 710 O O . ALA A 1 90 ? -14.411 3.105 17.735 1.00 96.00 90 ALA A O 1
ATOM 711 N N . LEU A 1 91 ? -15.723 2.616 19.491 1.00 95.69 91 LEU A N 1
ATOM 712 C CA . LEU A 1 91 ? -16.982 2.910 18.803 1.00 95.69 91 LEU A CA 1
ATOM 713 C C . LEU A 1 91 ? -17.155 4.413 18.523 1.00 95.69 91 LEU A C 1
ATOM 715 O O . LEU A 1 91 ? -17.631 4.785 17.453 1.00 95.69 91 LEU A O 1
ATOM 719 N N . ALA A 1 92 ? -16.747 5.276 19.459 1.00 95.69 92 ALA A N 1
ATOM 720 C CA . ALA A 1 92 ? -16.816 6.726 19.282 1.00 95.69 92 ALA A CA 1
ATOM 721 C C . ALA A 1 92 ? -15.878 7.190 18.155 1.00 95.69 92 ALA A C 1
ATOM 723 O O . ALA A 1 92 ? -16.309 7.888 17.240 1.00 95.69 92 ALA A O 1
ATOM 724 N N . HIS A 1 93 ? -14.631 6.706 18.159 1.00 96.88 93 HIS A N 1
ATOM 725 C CA . HIS A 1 93 ? -13.656 6.959 17.095 1.00 96.88 93 HIS A CA 1
ATOM 726 C C . HIS A 1 93 ? -14.134 6.444 15.733 1.00 96.88 93 HIS A C 1
ATOM 728 O O . HIS A 1 93 ? -13.971 7.128 14.724 1.00 96.88 93 HIS A O 1
ATOM 734 N N . LEU A 1 94 ? -14.779 5.275 15.692 1.00 95.25 94 LEU A N 1
ATOM 735 C CA . LEU A 1 94 ? -15.381 4.759 14.463 1.00 95.25 94 LEU A CA 1
ATOM 736 C C . LEU A 1 94 ? -16.490 5.687 13.938 1.00 95.25 94 LEU A C 1
ATOM 738 O O . LEU A 1 94 ? -16.585 5.905 12.730 1.00 95.25 94 LEU A O 1
ATOM 742 N N . GLY A 1 95 ? -17.285 6.292 14.826 1.00 96.00 95 GLY A N 1
ATOM 743 C CA . GLY A 1 95 ? -18.253 7.335 14.471 1.00 96.00 95 GLY A CA 1
ATOM 744 C C . GLY A 1 95 ? -17.601 8.595 13.887 1.00 96.00 95 GLY A C 1
ATOM 745 O O . GLY A 1 95 ? -18.117 9.159 12.921 1.00 96.00 95 GLY A O 1
ATOM 746 N N . ASP A 1 96 ? -16.441 9.006 14.405 1.00 96.06 96 ASP A N 1
ATOM 747 C CA . ASP A 1 96 ? -15.681 10.139 13.860 1.00 96.06 96 ASP A CA 1
ATOM 748 C C . ASP A 1 96 ? -15.124 9.852 12.464 1.00 96.06 96 ASP A C 1
ATOM 750 O O . ASP A 1 96 ? -15.248 10.695 11.574 1.00 96.06 96 ASP A O 1
ATOM 754 N N . LEU A 1 97 ? -14.580 8.651 12.243 1.00 95.56 97 LEU A N 1
ATOM 755 C CA . LEU A 1 97 ? -14.160 8.215 10.909 1.00 95.56 97 LEU A CA 1
ATOM 756 C C . LEU A 1 97 ? -15.353 8.141 9.953 1.00 95.56 97 LEU A C 1
ATOM 758 O O . LEU A 1 97 ? -15.269 8.626 8.830 1.00 95.56 97 LEU A O 1
ATOM 762 N N . THR A 1 98 ? -16.489 7.607 10.402 1.00 94.56 98 THR A N 1
ATOM 763 C CA . THR A 1 98 ? -17.699 7.545 9.570 1.00 94.56 98 THR A CA 1
ATOM 764 C C . THR A 1 98 ? -18.135 8.945 9.139 1.00 94.56 98 THR A C 1
ATOM 766 O O . THR A 1 98 ? -18.471 9.161 7.974 1.00 94.56 98 THR A O 1
ATOM 769 N N . ARG A 1 99 ? -18.055 9.926 10.048 1.00 95.44 99 ARG A N 1
ATOM 770 C CA . ARG A 1 99 ? -18.399 11.317 9.736 1.00 95.44 99 ARG A CA 1
ATOM 771 C C . ARG A 1 99 ? -17.431 11.909 8.721 1.00 95.44 99 ARG A C 1
ATOM 773 O O . ARG A 1 99 ? -17.875 12.574 7.793 1.00 95.44 99 ARG A O 1
ATOM 780 N N . LEU A 1 100 ? -16.135 11.662 8.897 1.00 94.31 100 LEU A N 1
ATOM 781 C CA . LEU A 1 100 ? -15.093 12.166 8.006 1.00 94.31 100 LEU A CA 1
ATOM 782 C C . LEU A 1 100 ? -15.218 11.594 6.585 1.00 94.31 100 LEU A C 1
ATOM 784 O O . LEU A 1 100 ? -15.085 12.348 5.627 1.00 94.31 100 LEU A O 1
ATOM 788 N N . TYR A 1 101 ? -15.490 10.294 6.445 1.00 92.19 101 TYR A N 1
ATOM 789 C CA . TYR A 1 101 ? -15.459 9.604 5.149 1.00 92.19 101 TYR A CA 1
ATOM 790 C C . TYR A 1 101 ? -16.815 9.546 4.443 1.00 92.19 101 TYR A C 1
ATOM 792 O O . TYR A 1 101 ? -16.861 9.614 3.220 1.00 92.19 101 TYR A O 1
ATOM 800 N N . LEU A 1 102 ? -17.916 9.427 5.190 1.00 91.00 102 LEU A N 1
ATOM 801 C CA . LEU A 1 102 ? -19.261 9.237 4.631 1.00 91.00 102 LEU A CA 1
ATOM 802 C C . LEU A 1 102 ? -20.234 10.377 4.961 1.00 91.00 102 LEU A C 1
ATOM 804 O O . LEU A 1 102 ? -21.372 10.363 4.500 1.00 91.00 102 LEU A O 1
ATOM 808 N N . GLY A 1 103 ? -19.843 11.340 5.801 1.00 91.50 103 GLY A N 1
ATOM 809 C CA . GLY A 1 103 ? -20.725 12.431 6.228 1.00 91.50 103 GLY A CA 1
ATOM 810 C C . GLY A 1 103 ? -21.829 12.022 7.216 1.00 91.50 103 GLY A C 1
ATOM 811 O O . GLY A 1 103 ? -22.647 12.861 7.589 1.00 91.50 103 GLY A O 1
ATOM 812 N N . THR A 1 104 ? -21.854 10.768 7.686 1.00 88.06 104 THR A N 1
ATOM 813 C CA . THR A 1 104 ? -22.796 10.264 8.707 1.00 88.06 104 THR A CA 1
ATOM 814 C C . THR A 1 104 ? -22.063 9.850 9.980 1.00 88.06 104 THR A C 1
ATOM 816 O O . THR A 1 104 ? -20.896 9.497 9.939 1.00 88.06 104 THR A O 1
ATOM 819 N N . SER A 1 105 ? -22.709 9.892 11.144 1.00 85.00 105 SER A N 1
ATOM 820 C CA . SER A 1 105 ? -22.053 9.592 12.430 1.00 85.00 105 SER A CA 1
ATOM 821 C C . SER A 1 105 ? -22.249 8.159 12.926 1.00 85.00 105 SER A C 1
ATOM 823 O O . SER A 1 105 ? -21.633 7.768 13.917 1.00 85.00 105 SER A O 1
ATOM 825 N N . ARG A 1 106 ? -23.117 7.373 12.278 1.00 90.00 106 ARG A N 1
ATOM 826 C CA . ARG A 1 106 ? -23.411 5.991 12.679 1.00 90.00 106 ARG A CA 1
ATOM 827 C C . ARG A 1 106 ? -22.716 5.011 11.751 1.00 90.00 106 ARG A C 1
ATOM 829 O O . ARG A 1 106 ? -23.018 4.977 10.564 1.00 90.00 106 ARG A O 1
ATOM 836 N N . TYR A 1 107 ? -21.837 4.186 12.310 1.00 90.00 107 TYR A N 1
ATOM 837 C CA . TYR A 1 107 ? -21.221 3.098 11.559 1.00 90.00 107 TYR A CA 1
ATOM 838 C C . TYR A 1 107 ? -22.219 1.954 11.335 1.00 90.00 107 TYR A C 1
ATOM 840 O O . TYR A 1 107 ? -22.692 1.754 10.220 1.00 90.00 107 TYR A O 1
ATOM 848 N N . PHE A 1 108 ? -22.638 1.271 12.403 1.00 93.00 108 PHE A N 1
ATOM 849 C CA . PHE A 1 108 ? -23.715 0.282 12.333 1.00 93.00 108 PHE A CA 1
ATOM 850 C C . PHE A 1 108 ? -25.068 0.974 12.115 1.00 93.00 108 PHE A C 1
ATOM 852 O O . PHE A 1 108 ? -25.448 1.877 12.865 1.00 93.00 108 PHE A O 1
ATOM 859 N N . GLY A 1 109 ? -25.789 0.562 11.076 1.00 90.75 109 GLY A N 1
ATOM 860 C CA . GLY A 1 109 ? -27.037 1.173 10.617 1.00 90.75 109 GLY A CA 1
ATOM 861 C C . GLY A 1 109 ? -26.866 2.475 9.824 1.00 90.75 109 GLY A C 1
ATOM 862 O O . GLY A 1 109 ? -27.869 3.127 9.542 1.00 90.75 109 GLY A O 1
ATOM 863 N N . GLY A 1 110 ? -25.634 2.881 9.495 1.00 89.00 110 GLY A N 1
ATOM 864 C CA . GLY A 1 110 ? -25.373 4.051 8.648 1.00 89.00 110 GLY A CA 1
ATOM 865 C C . GLY A 1 110 ? -24.337 3.782 7.559 1.00 89.00 110 GLY A C 1
ATOM 866 O O . GLY A 1 110 ? -24.641 3.970 6.388 1.00 89.00 110 GLY A O 1
ATOM 867 N N . ALA A 1 111 ? -23.146 3.311 7.930 1.00 86.88 111 ALA A N 1
ATOM 868 C CA . ALA A 1 111 ? -22.117 2.859 6.991 1.00 86.88 111 ALA A CA 1
ATOM 869 C C . ALA A 1 111 ? -22.330 1.408 6.540 1.00 86.88 111 ALA A C 1
ATOM 871 O O . ALA A 1 111 ? -22.114 1.083 5.378 1.00 86.88 111 ALA A O 1
ATOM 872 N N . ILE A 1 112 ? -22.745 0.544 7.469 1.00 88.81 112 ILE A N 1
ATOM 873 C CA . ILE A 1 112 ? -23.031 -0.875 7.230 1.00 88.81 112 ILE A CA 1
ATOM 874 C C . ILE A 1 112 ? -24.351 -1.273 7.910 1.00 88.81 112 ILE A C 1
ATOM 876 O O . ILE A 1 112 ? -24.825 -0.527 8.772 1.00 88.81 112 ILE A O 1
ATOM 880 N N . PRO A 1 113 ? -24.955 -2.428 7.576 1.00 93.38 113 PRO A N 1
ATOM 881 C CA . PRO A 1 113 ? -26.169 -2.907 8.238 1.00 93.38 113 PRO A CA 1
ATOM 882 C C . PRO A 1 113 ? -26.034 -3.014 9.770 1.00 93.38 113 PRO A C 1
ATOM 884 O O . PRO A 1 113 ? -24.952 -3.245 10.313 1.00 93.38 113 PRO A O 1
ATOM 887 N N . ALA A 1 114 ? -27.131 -2.784 10.494 1.00 93.75 114 ALA A N 1
ATOM 888 C CA . ALA A 1 114 ? -27.105 -2.658 11.955 1.00 93.75 114 ALA A CA 1
ATOM 889 C C . ALA A 1 114 ? -26.868 -3.998 12.673 1.00 93.75 114 ALA A C 1
ATOM 891 O O . ALA A 1 114 ? -26.327 -4.016 13.777 1.00 93.75 114 ALA A O 1
ATOM 892 N N . GLU A 1 115 ? -27.243 -5.112 12.049 1.00 94.56 115 GLU A N 1
ATOM 893 C CA . GLU A 1 115 ? -27.109 -6.470 12.579 1.00 94.56 115 GLU A CA 1
ATOM 894 C C . GLU A 1 115 ? -25.655 -6.880 12.846 1.00 94.56 115 GLU A C 1
ATOM 896 O O . GLU A 1 115 ? -25.401 -7.671 13.757 1.00 94.56 115 GLU A O 1
ATOM 901 N N . PHE A 1 116 ? -24.689 -6.292 12.132 1.00 93.44 116 PHE A N 1
ATOM 902 C CA . PHE A 1 116 ? -23.267 -6.554 12.357 1.00 93.44 116 PHE A CA 1
ATOM 903 C C . PHE A 1 116 ? -22.799 -6.114 13.749 1.00 93.44 116 PHE A C 1
ATOM 905 O O . PHE A 1 116 ? -21.855 -6.696 14.277 1.00 93.44 116 PHE A O 1
ATOM 912 N N . ALA A 1 117 ? -23.502 -5.181 14.405 1.00 93.31 117 ALA A N 1
ATOM 913 C CA . ALA A 1 117 ? -23.176 -4.740 15.763 1.00 93.31 117 ALA A CA 1
ATOM 914 C C . ALA A 1 117 ? -23.234 -5.870 16.809 1.00 93.31 117 ALA A C 1
ATOM 916 O O . ALA A 1 117 ? -22.668 -5.729 17.890 1.00 93.31 117 ALA A O 1
ATOM 917 N N . ALA A 1 118 ? -23.918 -6.983 16.512 1.00 94.06 118 ALA A N 1
ATOM 918 C CA . ALA A 1 118 ? -23.983 -8.141 17.401 1.00 94.06 118 ALA A CA 1
ATOM 919 C C . ALA A 1 118 ? -22.717 -9.021 17.360 1.00 94.06 118 ALA A C 1
ATOM 921 O O . ALA A 1 118 ? -22.497 -9.806 18.281 1.00 94.06 118 ALA A O 1
ATOM 922 N N . ALA A 1 119 ? -21.915 -8.926 16.294 1.00 94.38 119 ALA A N 1
ATOM 923 C CA . ALA A 1 119 ? -20.772 -9.809 16.050 1.00 94.38 119 ALA A CA 1
ATOM 924 C C . ALA A 1 119 ? -19.445 -9.065 15.837 1.00 94.38 119 ALA A C 1
ATOM 926 O O . ALA A 1 119 ? -18.385 -9.657 16.032 1.00 94.38 119 ALA A O 1
ATOM 927 N N . GLU A 1 120 ? -19.487 -7.795 15.441 1.00 94.62 120 GLU A N 1
ATOM 928 C CA . GLU A 1 120 ? -18.311 -6.992 15.126 1.00 94.62 120 GLU A CA 1
ATOM 929 C C . GLU A 1 120 ? -18.021 -5.988 16.240 1.00 94.62 120 GLU A C 1
ATOM 931 O O . GLU A 1 120 ? -18.793 -5.059 16.480 1.00 94.62 120 GLU A O 1
ATOM 936 N N . HIS A 1 121 ? -16.881 -6.166 16.911 1.00 96.25 121 HIS A N 1
ATOM 937 C CA . HIS A 1 121 ? -16.486 -5.329 18.041 1.00 96.25 121 HIS A CA 1
ATOM 938 C C . HIS A 1 121 ? -15.364 -4.370 17.628 1.00 96.25 121 HIS A C 1
ATOM 940 O O . HIS A 1 121 ? -14.229 -4.826 17.430 1.00 96.25 121 HIS A O 1
ATOM 946 N N . PRO A 1 122 ? -15.635 -3.052 17.526 1.00 96.88 122 PRO A N 1
ATOM 947 C CA . PRO A 1 122 ? -14.627 -2.068 17.155 1.00 96.88 122 PRO A CA 1
ATOM 948 C C . PRO A 1 122 ? -13.439 -2.054 18.117 1.00 96.88 122 PRO A C 1
ATOM 950 O O . PRO A 1 122 ? -13.596 -2.149 19.335 1.00 96.88 122 PRO A O 1
ATOM 953 N N . VAL A 1 123 ? -12.250 -1.872 17.554 1.00 97.38 123 VAL A N 1
ATOM 954 C CA . VAL A 1 123 ? -10.980 -1.692 18.256 1.00 97.38 123 VAL A CA 1
ATOM 955 C C . VAL A 1 123 ? -10.236 -0.540 17.597 1.00 97.38 123 VAL A C 1
ATOM 957 O O . VAL A 1 123 ? -9.937 -0.571 16.396 1.00 97.38 123 VAL A O 1
ATOM 960 N N . ARG A 1 124 ? -9.895 0.477 18.390 1.00 97.62 124 ARG A N 1
ATOM 961 C CA . ARG A 1 124 ? -9.057 1.585 17.939 1.00 97.62 124 ARG A CA 1
ATOM 962 C C . ARG A 1 124 ? -7.607 1.122 17.896 1.00 97.62 124 ARG A C 1
ATOM 964 O O . ARG A 1 124 ? -7.095 0.543 18.849 1.00 97.62 124 ARG A O 1
ATOM 971 N N . CYS A 1 125 ? -6.932 1.391 16.789 1.00 97.88 125 CYS A N 1
ATOM 972 C CA . CYS A 1 125 ? -5.512 1.118 16.620 1.00 97.88 125 CYS A CA 1
ATOM 973 C C . CYS A 1 125 ? -4.757 2.446 16.610 1.00 97.88 125 CYS A C 1
ATOM 975 O O . CYS A 1 125 ? -4.956 3.261 15.709 1.00 97.88 125 CYS A O 1
ATOM 977 N N . ARG A 1 126 ? -3.864 2.651 17.576 1.00 98.00 126 ARG A N 1
ATOM 978 C CA . ARG A 1 126 ? -3.006 3.836 17.660 1.00 98.00 126 ARG A CA 1
ATOM 979 C C . ARG A 1 126 ? -1.608 3.491 17.176 1.00 98.00 126 ARG A C 1
ATOM 981 O O . ARG A 1 126 ? -0.896 2.728 17.828 1.00 98.00 126 ARG A O 1
ATOM 988 N N . LEU A 1 127 ? -1.235 4.009 16.011 1.00 98.38 127 LEU A N 1
ATOM 989 C CA . LEU A 1 127 ? 0.060 3.781 15.383 1.00 98.38 127 LEU A CA 1
ATOM 990 C C . LEU A 1 127 ? 1.007 4.932 15.732 1.00 98.38 127 LEU A C 1
ATOM 992 O O . LEU A 1 127 ? 0.886 6.037 15.204 1.00 98.38 127 LEU A O 1
ATOM 996 N N . ALA A 1 128 ? 1.983 4.639 16.590 1.00 98.25 128 ALA A N 1
ATOM 997 C CA . ALA A 1 128 ? 3.065 5.552 16.939 1.00 98.25 128 ALA A CA 1
ATOM 998 C C . ALA A 1 128 ? 4.207 5.433 15.906 1.00 98.25 128 ALA A C 1
ATOM 1000 O O . ALA A 1 128 ? 4.802 4.350 15.785 1.00 98.25 128 ALA A O 1
ATOM 1001 N N . PRO A 1 129 ? 4.549 6.500 15.155 1.00 98.12 129 PRO A N 1
ATOM 1002 C CA . PRO A 1 129 ? 5.532 6.406 14.082 1.00 98.12 129 PRO A CA 1
ATOM 1003 C C . PRO A 1 129 ? 6.945 6.073 14.575 1.00 98.12 129 PRO A C 1
ATOM 1005 O O . PRO A 1 129 ? 7.524 6.747 15.435 1.00 98.12 129 PRO A O 1
ATOM 1008 N N . THR A 1 130 ? 7.539 5.058 13.951 1.00 97.31 130 THR A N 1
ATOM 1009 C CA . THR A 1 130 ? 8.956 4.685 14.078 1.00 97.31 130 THR A CA 1
ATOM 1010 C C . THR A 1 130 ? 9.751 5.018 12.820 1.00 97.31 130 THR A C 1
ATOM 1012 O O . THR A 1 130 ? 10.967 5.201 12.887 1.00 97.31 130 THR A O 1
ATOM 1015 N N . ARG A 1 131 ? 9.083 5.130 11.665 1.00 96.88 131 ARG A N 1
ATOM 1016 C CA . ARG A 1 131 ? 9.675 5.590 10.407 1.00 96.88 131 ARG A CA 1
ATOM 1017 C C . ARG A 1 131 ? 8.601 6.220 9.530 1.00 96.88 131 ARG A C 1
ATOM 1019 O O . ARG A 1 131 ? 7.532 5.644 9.371 1.00 96.88 131 ARG A O 1
ATOM 1026 N N . VAL A 1 132 ? 8.933 7.347 8.912 1.00 97.69 132 VAL A N 1
ATOM 1027 C CA . VAL A 1 132 ? 8.101 7.989 7.891 1.00 97.69 132 VAL A CA 1
ATOM 1028 C C . VAL A 1 132 ? 8.918 8.118 6.613 1.00 97.69 132 VAL A C 1
ATOM 1030 O O . VAL A 1 132 ? 10.102 8.470 6.660 1.00 97.69 132 VAL A O 1
ATOM 1033 N N . VAL A 1 133 ? 8.304 7.787 5.483 1.00 96.81 133 VAL A N 1
ATOM 1034 C CA . VAL A 1 133 ? 8.862 7.975 4.141 1.00 96.81 133 VAL A CA 1
ATOM 1035 C C . VAL A 1 133 ? 7.798 8.664 3.303 1.00 96.81 133 VAL A C 1
ATOM 1037 O O . VAL A 1 133 ? 6.639 8.269 3.341 1.00 96.81 133 VAL A O 1
ATOM 1040 N N . THR A 1 134 ? 8.179 9.687 2.549 1.00 96.12 134 THR A N 1
ATOM 1041 C CA . THR A 1 134 ? 7.259 10.395 1.657 1.00 96.12 134 THR A CA 1
ATOM 1042 C C . THR A 1 134 ? 7.721 10.279 0.218 1.00 96.12 134 THR A C 1
ATOM 1044 O O . THR A 1 134 ? 8.912 10.090 -0.057 1.00 96.12 134 THR A O 1
ATOM 1047 N N . GLY A 1 135 ? 6.774 10.431 -0.696 1.00 88.50 135 GLY A N 1
ATOM 1048 C CA . GLY A 1 135 ? 7.080 10.660 -2.095 1.00 88.50 135 GLY A CA 1
ATOM 1049 C C . GLY A 1 135 ? 7.803 11.994 -2.322 1.00 88.50 135 GLY A C 1
ATOM 1050 O O . GLY A 1 135 ? 7.829 12.862 -1.438 1.00 88.50 135 GLY A O 1
ATOM 1051 N N . PRO A 1 136 ? 8.470 12.155 -3.476 1.00 79.62 136 PRO A N 1
ATOM 1052 C CA . PRO A 1 136 ? 9.094 13.419 -3.828 1.00 79.62 136 PRO A CA 1
ATOM 1053 C C . PRO A 1 136 ? 8.015 14.473 -4.103 1.00 79.62 136 PRO A C 1
ATOM 1055 O O . PRO A 1 136 ? 7.097 14.236 -4.874 1.00 79.62 136 PRO A O 1
ATOM 1058 N N . LEU A 1 137 ? 8.169 15.681 -3.552 1.00 53.12 137 LEU A N 1
ATOM 1059 C CA . LEU A 1 137 ? 7.233 16.785 -3.818 1.00 53.12 137 LEU A CA 1
ATOM 1060 C C . LEU A 1 137 ? 7.227 17.228 -5.289 1.00 53.12 137 LEU A C 1
ATOM 1062 O O . LEU A 1 137 ? 6.268 17.849 -5.735 1.00 53.12 137 LEU A O 1
ATOM 1066 N N . ARG A 1 138 ? 8.321 16.970 -6.022 1.00 52.88 138 ARG A N 1
ATOM 1067 C CA . ARG A 1 138 ? 8.478 17.228 -7.460 1.00 52.88 138 ARG A CA 1
ATOM 1068 C C . ARG A 1 138 ? 9.493 16.250 -8.050 1.00 52.88 138 ARG A C 1
ATOM 1070 O O . ARG A 1 138 ? 10.585 16.111 -7.501 1.00 52.88 138 ARG A O 1
ATOM 1077 N N . ILE A 1 139 ? 9.176 15.644 -9.191 1.00 49.34 139 ILE A N 1
ATOM 1078 C CA . ILE A 1 139 ? 10.183 15.088 -10.104 1.00 49.34 139 ILE A CA 1
ATOM 1079 C C . ILE A 1 139 ? 10.415 16.136 -11.201 1.00 49.34 139 ILE A C 1
ATOM 1081 O O . ILE A 1 139 ? 9.468 16.631 -11.810 1.00 49.34 139 ILE A O 1
ATOM 1085 N N . THR A 1 140 ? 11.666 16.537 -11.431 1.00 37.31 140 THR A N 1
ATOM 1086 C CA . THR A 1 140 ? 12.041 17.324 -12.616 1.00 37.31 140 THR A CA 1
ATOM 1087 C C . THR A 1 140 ? 11.916 16.434 -13.851 1.00 37.31 140 THR A C 1
ATOM 1089 O O . THR A 1 140 ? 12.784 15.593 -14.062 1.00 37.31 140 THR A O 1
ATOM 1092 N N . GLY A 1 141 ? 10.854 16.616 -14.641 1.00 40.00 141 GLY A N 1
ATOM 1093 C CA . GLY A 1 141 ? 10.625 15.862 -15.882 1.00 40.00 141 GLY A CA 1
ATOM 1094 C C . GLY A 1 141 ? 9.265 15.170 -15.913 1.00 40.00 141 GLY A C 1
ATOM 1095 O O . GLY A 1 141 ? 9.158 13.994 -15.595 1.00 40.00 141 GLY A O 1
ATOM 1096 N N . GLY A 1 142 ? 8.227 15.918 -16.298 1.00 40.09 142 GLY A N 1
ATOM 1097 C CA . GLY A 1 142 ? 6.884 15.388 -16.552 1.00 40.09 142 GLY A CA 1
ATOM 1098 C C . GLY A 1 142 ? 5.973 15.351 -15.322 1.00 40.09 142 GLY A C 1
ATOM 1099 O O . GLY A 1 142 ? 6.295 14.776 -14.286 1.00 40.09 142 GLY A O 1
ATOM 1100 N N . ARG A 1 143 ? 4.783 15.951 -15.442 1.00 39.94 143 ARG A N 1
ATOM 1101 C CA . ARG A 1 143 ? 3.658 15.594 -14.569 1.00 39.94 143 ARG A CA 1
ATOM 1102 C C . ARG A 1 143 ? 3.271 14.167 -14.953 1.00 39.94 143 ARG A C 1
ATOM 1104 O O . ARG A 1 143 ? 2.945 13.948 -16.117 1.00 39.94 143 ARG A O 1
ATOM 1111 N N . VAL A 1 144 ? 3.287 13.220 -14.013 1.00 43.31 144 VAL A N 1
ATOM 1112 C CA . VAL A 1 144 ? 2.472 12.007 -14.189 1.00 43.31 144 VAL A CA 1
ATOM 1113 C C . VAL A 1 144 ? 1.048 12.523 -14.362 1.00 43.31 144 VAL A C 1
ATOM 1115 O O . VAL A 1 144 ? 0.628 13.394 -13.595 1.00 43.31 144 VAL A O 1
ATOM 1118 N N . ALA A 1 145 ? 0.373 12.130 -15.441 1.00 38.53 145 ALA A N 1
ATOM 1119 C CA . ALA A 1 145 ? -0.940 12.675 -15.739 1.00 38.53 145 ALA A CA 1
ATOM 1120 C C . ALA A 1 145 ? -1.842 12.465 -14.515 1.00 38.53 145 ALA A C 1
ATOM 1122 O O . ALA A 1 145 ? -1.947 11.349 -14.007 1.00 38.53 145 ALA A O 1
ATOM 1123 N N . ALA A 1 146 ? -2.467 13.549 -14.038 1.00 41.12 146 ALA A N 1
ATOM 1124 C CA . ALA A 1 146 ? -3.605 13.436 -13.136 1.00 41.12 146 ALA A CA 1
ATOM 1125 C C . ALA A 1 146 ? -4.588 12.458 -13.779 1.00 41.12 146 ALA A C 1
ATOM 1127 O O . ALA A 1 146 ? -4.746 12.502 -15.004 1.00 41.12 146 ALA A O 1
ATOM 1128 N N . TRP A 1 147 ? -5.169 11.573 -12.971 1.00 43.28 147 TRP A N 1
ATOM 1129 C CA . TRP A 1 147 ? -6.050 10.497 -13.406 1.00 43.28 147 TRP A CA 1
ATOM 1130 C C . TRP A 1 147 ? -6.956 10.952 -14.545 1.00 43.28 147 TRP A C 1
ATOM 1132 O O . TRP A 1 147 ? -7.869 11.753 -14.361 1.00 43.28 147 TRP A O 1
ATOM 1142 N N . ARG A 1 148 ? -6.665 10.488 -15.758 1.00 33.09 148 ARG A N 1
ATOM 1143 C CA . ARG A 1 148 ? -7.588 10.636 -16.875 1.00 33.09 148 ARG A CA 1
ATOM 1144 C C . ARG A 1 148 ? -8.295 9.309 -17.015 1.00 33.09 148 ARG A C 1
ATOM 1146 O O . ARG A 1 148 ? -7.634 8.277 -17.107 1.00 33.09 148 ARG A O 1
ATOM 1153 N N . SER A 1 149 ? -9.622 9.349 -17.045 1.00 29.34 149 SER A N 1
ATOM 1154 C CA . SER A 1 149 ? -10.445 8.242 -17.514 1.00 29.34 149 SER A CA 1
ATOM 1155 C C . SER A 1 149 ? -9.946 7.858 -18.909 1.00 29.34 149 SER A C 1
ATOM 1157 O O . SER A 1 149 ? -10.154 8.590 -19.877 1.00 29.34 149 SER A O 1
ATOM 1159 N N . ALA A 1 150 ? -9.182 6.771 -18.996 1.00 33.41 150 ALA A N 1
ATOM 1160 C CA . ALA A 1 150 ? -8.745 6.227 -20.268 1.00 33.41 150 ALA A CA 1
ATOM 1161 C C . ALA A 1 150 ? -9.923 5.454 -20.873 1.00 33.41 150 ALA A C 1
ATOM 1163 O O . ALA A 1 150 ? -10.557 4.654 -20.186 1.00 33.41 150 ALA A O 1
ATOM 1164 N N . GLY A 1 151 ? -10.229 5.752 -22.138 1.00 28.66 151 GLY A N 1
ATOM 1165 C CA . GLY A 1 151 ? -11.204 5.018 -22.938 1.00 28.66 151 GLY A CA 1
ATOM 1166 C C . GLY A 1 151 ? -10.821 3.549 -23.133 1.00 28.66 151 GLY A C 1
ATOM 1167 O O . GLY A 1 151 ? -9.729 3.119 -22.766 1.00 28.66 151 GLY A O 1
ATOM 1168 N N . GLU A 1 152 ? -11.764 2.800 -23.698 1.00 22.34 152 GLU A N 1
ATOM 1169 C CA . GLU A 1 152 ? -11.795 1.336 -23.746 1.00 22.34 152 GLU A CA 1
ATOM 1170 C C . GLU A 1 152 ? -10.465 0.680 -24.181 1.00 22.34 152 GLU A C 1
ATOM 1172 O O . GLU A 1 152 ? -9.911 1.031 -25.230 1.00 22.34 152 GLU A O 1
ATOM 1177 N N . PRO A 1 153 ? -9.954 -0.308 -23.419 1.00 27.11 153 PRO A N 1
ATOM 1178 C CA . PRO A 1 153 ? -8.765 -1.053 -23.803 1.00 27.11 153 PRO A CA 1
ATOM 1179 C C . PRO A 1 153 ? -9.054 -2.010 -24.967 1.00 27.11 153 PRO A C 1
ATOM 1181 O O . PRO A 1 153 ? -10.044 -2.741 -24.973 1.00 27.11 153 PRO A O 1
ATOM 1184 N N . SER A 1 154 ? -8.135 -2.067 -25.935 1.00 26.64 154 SER A N 1
ATOM 1185 C CA . SER A 1 154 ? -8.148 -3.092 -26.985 1.00 26.64 154 SER A CA 1
ATOM 1186 C C . SER A 1 154 ? -7.408 -4.350 -26.518 1.00 26.64 154 SER A C 1
ATOM 1188 O O . SER A 1 154 ? -6.211 -4.325 -26.229 1.00 26.64 154 SER A O 1
ATOM 1190 N N . VAL A 1 155 ? -8.138 -5.462 -26.436 1.00 27.47 155 VAL A N 1
ATOM 1191 C CA . VAL A 1 155 ? -7.629 -6.778 -26.028 1.00 27.47 155 VAL A CA 1
ATOM 1192 C C . VAL A 1 155 ? -6.812 -7.392 -27.168 1.00 27.47 155 VAL A C 1
ATOM 1194 O O . VAL A 1 155 ? -7.305 -7.535 -28.287 1.00 27.47 155 VAL A O 1
ATOM 1197 N N . ARG A 1 156 ? -5.574 -7.820 -26.892 1.00 25.58 156 ARG A N 1
ATOM 1198 C CA . ARG A 1 156 ? -4.831 -8.740 -27.770 1.00 25.58 156 ARG A CA 1
ATOM 1199 C C . ARG A 1 156 ? -4.467 -10.006 -27.006 1.00 25.58 156 ARG A C 1
ATOM 1201 O O . ARG A 1 156 ? -3.721 -9.972 -26.035 1.00 25.58 156 ARG A O 1
ATOM 1208 N N . SER A 1 157 ? -5.015 -1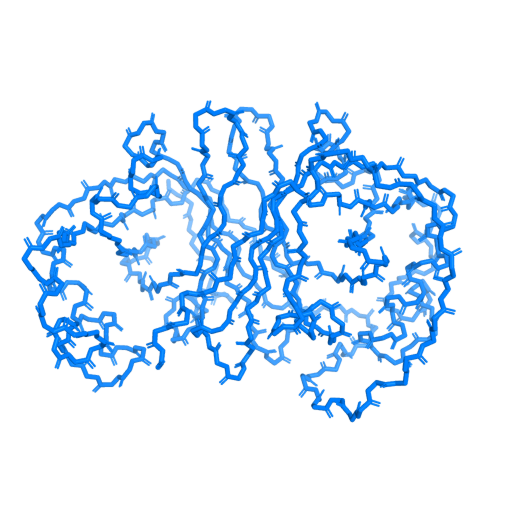1.123 -27.473 1.00 25.84 157 SER A N 1
ATOM 1209 C CA . SER A 1 157 ? -4.809 -12.467 -26.941 1.00 25.84 157 SER A CA 1
ATOM 1210 C C . SER A 1 157 ? -3.447 -13.032 -27.359 1.00 25.84 157 SER A C 1
ATOM 1212 O O . SER A 1 157 ? -3.210 -13.249 -28.548 1.00 25.84 157 SER A O 1
ATOM 1214 N N . GLY A 1 158 ? -2.580 -13.313 -26.387 1.00 26.59 158 GLY A N 1
ATOM 1215 C CA . GLY A 1 158 ? -1.386 -14.145 -26.550 1.00 26.59 158 GLY A CA 1
ATOM 1216 C C . GLY A 1 158 ? -1.585 -15.502 -25.872 1.00 26.59 158 GLY A C 1
ATOM 1217 O O . GLY A 1 158 ? -2.046 -15.577 -24.737 1.00 26.59 158 GLY A O 1
ATOM 1218 N N . THR A 1 159 ? -1.282 -16.587 -26.580 1.00 28.55 159 THR A N 1
ATOM 1219 C CA . THR A 1 159 ? -1.510 -17.972 -26.146 1.00 28.55 159 THR A CA 1
ATOM 1220 C C . THR A 1 159 ? -0.339 -18.552 -25.342 1.00 28.55 159 THR A C 1
ATOM 1222 O O . THR A 1 159 ? 0.732 -18.762 -25.899 1.00 28.55 159 THR A O 1
ATOM 1225 N N . GLY A 1 160 ? -0.613 -18.911 -24.081 1.00 29.94 160 GLY A N 1
ATOM 1226 C CA . GLY A 1 160 ? -0.270 -20.193 -23.441 1.00 29.94 160 GLY A CA 1
ATOM 1227 C C . GLY A 1 160 ? 1.170 -20.487 -22.987 1.00 29.94 160 GLY A C 1
ATOM 1228 O O . GLY A 1 160 ? 2.042 -20.732 -23.814 1.00 29.94 160 GLY A O 1
ATOM 1229 N N . ARG A 1 161 ? 1.344 -20.723 -21.671 1.00 33.44 161 ARG A N 1
ATOM 1230 C CA . ARG A 1 161 ? 1.870 -22.000 -21.127 1.00 33.44 161 ARG A CA 1
ATOM 1231 C C . ARG A 1 161 ? 1.654 -22.159 -19.608 1.00 33.44 161 ARG A C 1
ATOM 1233 O O . ARG A 1 161 ? 2.077 -21.329 -18.824 1.00 33.44 161 ARG A O 1
ATOM 1240 N N . SER A 1 162 ? 1.062 -23.313 -19.274 1.00 35.78 162 SER A N 1
ATOM 1241 C CA . SER A 1 162 ? 1.131 -24.134 -18.048 1.00 35.78 162 SER A CA 1
ATOM 1242 C C . SER A 1 162 ? 0.859 -23.500 -16.675 1.00 35.78 162 SER A C 1
ATOM 1244 O O . SER A 1 162 ? 1.776 -23.045 -16.003 1.00 35.78 162 SER A O 1
ATOM 1246 N N . ALA A 1 163 ? -0.382 -23.659 -16.202 1.00 34.00 163 ALA A N 1
ATOM 1247 C CA . ALA A 1 163 ? -0.798 -23.405 -14.824 1.00 34.00 163 ALA A CA 1
ATOM 1248 C C . ALA A 1 163 ? -0.036 -24.289 -13.817 1.00 34.00 163 ALA A C 1
ATOM 1250 O O . ALA A 1 163 ? -0.081 -25.525 -13.896 1.00 34.00 163 ALA A O 1
ATOM 1251 N N . CYS A 1 164 ? 0.614 -23.665 -12.835 1.00 37.34 164 CYS A N 1
ATOM 1252 C CA . CYS A 1 164 ? 0.988 -24.345 -11.602 1.00 37.34 164 CYS A CA 1
ATOM 1253 C C . CYS A 1 164 ? -0.285 -24.538 -10.761 1.00 37.34 164 CYS A C 1
ATOM 1255 O O . CYS A 1 164 ? -1.094 -23.630 -10.610 1.00 37.34 164 CYS A O 1
ATOM 1257 N N . ARG A 1 165 ? -0.485 -25.742 -10.216 1.00 44.81 165 ARG A N 1
ATOM 1258 C CA . ARG A 1 165 ? -1.771 -26.253 -9.690 1.00 44.81 165 ARG A CA 1
ATOM 1259 C C . ARG A 1 165 ? -2.366 -25.558 -8.441 1.00 44.81 165 ARG A C 1
ATOM 1261 O O . ARG A 1 165 ? -3.319 -26.091 -7.897 1.00 44.81 165 ARG A O 1
ATOM 1268 N N . ASP A 1 166 ? -1.896 -24.374 -8.041 1.00 61.94 166 ASP A N 1
ATOM 1269 C CA . ASP A 1 166 ? -2.401 -23.594 -6.890 1.00 61.94 166 ASP A CA 1
ATOM 1270 C C . ASP A 1 166 ? -2.333 -22.070 -7.161 1.00 61.94 166 ASP A C 1
ATOM 1272 O O . ASP A 1 166 ? -1.769 -21.297 -6.377 1.00 61.94 166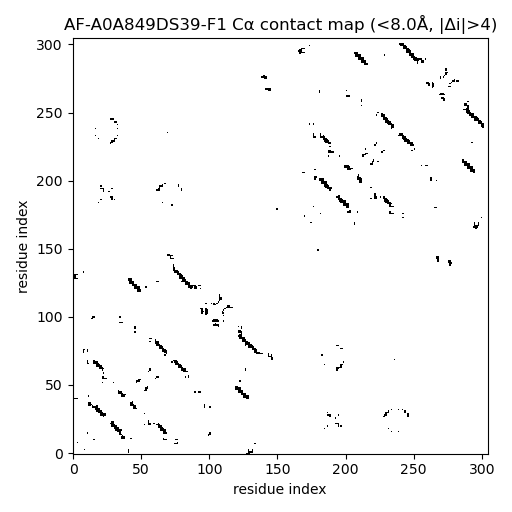 ASP A O 1
ATOM 1276 N N . GLU A 1 167 ? -2.818 -21.628 -8.322 1.00 73.31 167 GLU A N 1
ATOM 1277 C CA . GLU A 1 167 ? -2.888 -20.208 -8.697 1.00 73.31 167 GLU A CA 1
ATOM 1278 C C . GLU A 1 167 ? -4.283 -19.643 -8.409 1.00 73.31 167 GLU A C 1
ATOM 1280 O O . GLU A 1 167 ? -5.297 -20.152 -8.890 1.00 73.31 167 GLU A O 1
ATOM 1285 N N . ALA A 1 168 ? -4.344 -18.578 -7.608 1.00 90.50 168 ALA A N 1
ATOM 1286 C CA . ALA A 1 168 ? -5.587 -17.842 -7.408 1.00 90.50 168 ALA A CA 1
ATOM 1287 C C . ALA A 1 168 ? -5.836 -16.951 -8.631 1.00 90.50 168 ALA A C 1
ATOM 1289 O O . ALA A 1 168 ? -4.954 -16.203 -9.043 1.00 90.50 168 ALA A O 1
ATOM 1290 N N . LEU A 1 169 ? -7.028 -17.005 -9.217 1.00 95.31 169 LEU A N 1
ATOM 1291 C CA . LEU A 1 169 ? -7.341 -16.176 -10.379 1.00 95.31 169 LEU A CA 1
ATOM 1292 C C . LEU A 1 169 ? -7.768 -14.774 -9.948 1.00 95.31 169 LEU A C 1
ATOM 1294 O O . LEU A 1 169 ? -8.537 -14.622 -8.997 1.00 95.31 169 LEU A O 1
ATOM 1298 N N . ILE A 1 170 ? -7.286 -13.760 -10.667 1.00 95.31 170 ILE A N 1
ATOM 1299 C CA . ILE A 1 170 ? -7.836 -12.405 -10.574 1.00 95.31 170 ILE A CA 1
ATOM 1300 C C . ILE A 1 170 ? -9.244 -12.440 -11.188 1.00 95.31 170 ILE A C 1
ATOM 1302 O O . ILE A 1 170 ? -9.356 -12.775 -12.371 1.00 95.31 170 ILE A O 1
ATOM 1306 N N . PRO A 1 171 ? -10.310 -12.123 -10.425 1.00 94.25 171 PRO A N 1
ATOM 1307 C CA . PRO A 1 171 ? -11.670 -12.131 -10.948 1.00 94.25 171 PRO A CA 1
ATOM 1308 C C . PRO A 1 171 ? -11.839 -11.124 -12.083 1.00 94.25 171 PRO A C 1
ATOM 1310 O O . PRO A 1 171 ? -11.374 -9.990 -11.970 1.00 94.25 171 PRO A O 1
ATOM 1313 N N . ASP A 1 172 ? -12.586 -11.492 -13.123 1.00 94.06 172 ASP A N 1
ATOM 1314 C CA . ASP A 1 172 ? -12.863 -10.598 -14.258 1.00 94.06 172 ASP A CA 1
ATOM 1315 C C . ASP A 1 172 ? -13.539 -9.292 -13.819 1.00 94.06 172 ASP A C 1
ATOM 1317 O O . ASP A 1 172 ? -13.271 -8.233 -14.375 1.00 94.06 172 ASP A O 1
ATOM 1321 N N . THR A 1 173 ? -14.336 -9.344 -12.748 1.00 93.31 173 THR A N 1
ATOM 1322 C CA . THR A 1 173 ? -14.998 -8.181 -12.136 1.00 93.31 173 THR A CA 1
ATOM 1323 C C . THR A 1 173 ? -14.043 -7.137 -11.562 1.00 93.31 173 THR A C 1
ATOM 1325 O O . THR A 1 173 ? -14.498 -6.041 -11.256 1.00 93.31 173 THR A O 1
ATOM 1328 N N . HIS A 1 174 ? -12.762 -7.467 -11.371 1.00 95.12 174 HIS A N 1
ATOM 1329 C CA . HIS A 1 174 ? -11.734 -6.594 -10.787 1.00 95.12 174 HIS A CA 1
ATOM 1330 C C . HIS A 1 174 ? -10.463 -6.526 -11.642 1.00 95.12 174 HIS A C 1
ATOM 1332 O O . HIS A 1 174 ? -9.485 -5.885 -11.253 1.00 95.12 174 HIS A O 1
ATOM 1338 N N . ARG A 1 175 ? -10.445 -7.207 -12.793 1.00 95.88 175 ARG A N 1
ATOM 1339 C CA . ARG A 1 175 ? -9.276 -7.289 -13.672 1.00 95.88 175 ARG A CA 1
ATOM 1340 C C . ARG A 1 175 ? -8.895 -5.921 -14.241 1.00 95.88 175 ARG A C 1
ATOM 1342 O O . ARG A 1 175 ? -7.709 -5.618 -14.344 1.00 95.88 175 ARG A O 1
ATOM 1349 N N . ASP A 1 176 ? -9.874 -5.060 -14.496 1.00 96.12 176 ASP A N 1
ATOM 1350 C CA . ASP A 1 176 ? -9.656 -3.678 -14.928 1.00 96.12 176 ASP A CA 1
ATOM 1351 C C . ASP A 1 176 ? -8.802 -2.867 -13.938 1.00 96.12 176 ASP A C 1
ATOM 1353 O O . ASP A 1 176 ? -8.100 -1.951 -14.362 1.00 96.12 176 ASP A O 1
ATOM 1357 N N . LEU A 1 177 ? -8.799 -3.199 -12.637 1.00 96.25 177 LEU A N 1
ATOM 1358 C CA . LEU A 1 177 ? -7.990 -2.478 -11.648 1.00 96.25 177 LEU A CA 1
ATOM 1359 C C . LEU A 1 177 ? -6.486 -2.629 -11.903 1.00 96.25 177 LEU A C 1
ATOM 1361 O O . LEU A 1 177 ? -5.729 -1.707 -11.614 1.00 96.25 177 LEU A O 1
ATOM 1365 N N . VAL A 1 178 ? -6.047 -3.760 -12.462 1.00 96.94 178 VAL A N 1
ATOM 1366 C CA . VAL A 1 178 ? -4.640 -3.965 -12.848 1.00 96.94 178 VAL A CA 1
ATOM 1367 C C . VAL A 1 178 ? -4.363 -3.609 -14.310 1.00 96.94 178 VAL A C 1
ATOM 1369 O O . VAL A 1 178 ? -3.199 -3.495 -14.677 1.00 96.94 178 VAL A O 1
ATOM 1372 N N . GLU A 1 179 ? -5.396 -3.419 -15.136 1.00 96.12 179 GLU A N 1
ATOM 1373 C CA . GLU A 1 179 ? -5.278 -3.009 -16.547 1.00 96.12 179 GLU A CA 1
ATOM 1374 C C . GLU A 1 179 ? -5.300 -1.488 -16.736 1.00 96.12 179 GLU A C 1
ATOM 1376 O O . GLU A 1 179 ? -4.679 -0.971 -17.663 1.00 96.12 179 GLU A O 1
ATOM 1381 N N . ARG A 1 180 ? -6.000 -0.751 -15.869 1.00 94.81 180 ARG A N 1
ATOM 1382 C CA . ARG A 1 180 ? -5.991 0.718 -15.833 1.00 94.81 180 ARG A CA 1
ATOM 1383 C C . ARG A 1 180 ? -4.654 1.223 -15.264 1.00 94.81 180 ARG A C 1
ATOM 1385 O O . ARG A 1 180 ? -4.028 0.529 -14.466 1.00 94.81 180 ARG A O 1
ATOM 1392 N N . PRO A 1 181 ? -4.217 2.454 -15.594 1.00 93.88 181 PRO A N 1
ATOM 1393 C CA . PRO A 1 181 ? -3.013 3.067 -15.022 1.00 93.88 181 PRO A CA 1
ATOM 1394 C C . PRO A 1 181 ? -3.229 3.525 -13.562 1.00 93.88 181 PRO A C 1
ATOM 1396 O O . PRO A 1 181 ? -3.040 4.692 -13.219 1.00 93.88 181 PRO A O 1
ATOM 1399 N N . LEU A 1 182 ? -3.648 2.607 -12.689 1.00 93.75 182 LEU A N 1
ATOM 1400 C CA . LEU A 1 182 ? -3.831 2.835 -11.258 1.00 93.75 182 LEU A CA 1
ATOM 1401 C C . LEU A 1 182 ? -2.539 2.513 -10.504 1.00 93.75 182 LEU A C 1
ATOM 1403 O O . LEU A 1 182 ? -1.791 1.602 -10.866 1.00 93.75 182 LEU A O 1
ATOM 1407 N N . LEU A 1 183 ? -2.254 3.270 -9.444 1.00 95.19 183 LEU A N 1
ATOM 1408 C CA . LEU A 1 183 ? -1.137 2.954 -8.559 1.00 95.19 183 LEU A CA 1
ATOM 1409 C C . LEU A 1 183 ? -1.504 1.778 -7.655 1.00 95.19 183 LEU A C 1
ATOM 1411 O O . LEU A 1 183 ? -2.512 1.817 -6.953 1.00 95.19 183 LEU A O 1
ATOM 1415 N N . ALA A 1 184 ? -0.631 0.776 -7.603 1.00 97.25 184 ALA A N 1
ATOM 1416 C CA . ALA A 1 184 ? -0.735 -0.303 -6.633 1.00 97.25 184 ALA A CA 1
ATOM 1417 C C . ALA A 1 184 ? 0.126 0.005 -5.399 1.00 97.25 184 ALA A C 1
ATOM 1419 O O . ALA A 1 184 ? 1.279 0.426 -5.515 1.00 97.25 184 ALA A O 1
ATOM 1420 N N . ALA A 1 185 ? -0.391 -0.260 -4.203 1.00 98.38 185 ALA A N 1
ATOM 1421 C CA . ALA A 1 185 ? 0.400 -0.300 -2.982 1.00 98.38 185 ALA A CA 1
ATOM 1422 C C . ALA A 1 185 ? 1.129 -1.649 -2.901 1.00 98.38 185 ALA A C 1
ATOM 1424 O O . ALA A 1 185 ? 0.515 -2.682 -2.628 1.00 98.38 185 ALA A O 1
ATOM 1425 N N . MET A 1 186 ? 2.443 -1.650 -3.142 1.00 98.69 186 MET A N 1
ATOM 1426 C CA . MET A 1 186 ? 3.261 -2.859 -3.074 1.00 98.69 186 MET A CA 1
ATOM 1427 C C . MET A 1 186 ? 3.919 -3.013 -1.709 1.00 98.69 186 MET A C 1
ATOM 1429 O O . MET A 1 186 ? 4.800 -2.231 -1.338 1.00 98.69 186 MET A O 1
ATOM 1433 N N . SER A 1 187 ? 3.554 -4.087 -1.020 1.00 98.75 187 SER A N 1
ATOM 1434 C CA . SER A 1 187 ? 4.104 -4.481 0.269 1.00 98.75 187 SER A CA 1
ATOM 1435 C C . SER A 1 187 ? 5.195 -5.539 0.097 1.00 98.75 187 SER A C 1
ATOM 1437 O O . SER A 1 187 ? 4.981 -6.595 -0.498 1.00 98.75 187 SER A O 1
ATOM 1439 N N . THR A 1 188 ? 6.373 -5.263 0.657 1.00 98.62 188 THR A N 1
ATOM 1440 C CA . THR A 1 188 ? 7.521 -6.185 0.719 1.00 98.62 188 THR A CA 1
ATOM 1441 C C . THR A 1 188 ? 8.022 -6.294 2.150 1.00 98.62 188 THR A C 1
ATOM 1443 O O . THR A 1 188 ? 8.011 -5.311 2.898 1.00 98.62 188 THR A O 1
ATOM 1446 N N . ARG A 1 189 ? 8.484 -7.479 2.548 1.00 97.75 189 ARG A N 1
ATOM 1447 C CA . ARG A 1 189 ? 8.929 -7.717 3.921 1.00 97.75 189 ARG A CA 1
ATOM 1448 C C . ARG A 1 189 ? 10.331 -7.160 4.145 1.00 97.75 189 ARG A C 1
ATOM 1450 O O . ARG A 1 189 ? 11.264 -7.467 3.410 1.00 97.75 189 ARG A O 1
ATOM 1457 N N . LEU A 1 190 ? 10.495 -6.329 5.168 1.00 96.62 190 LEU A N 1
ATOM 1458 C CA . LEU A 1 190 ? 11.804 -5.866 5.612 1.00 96.62 190 LEU A CA 1
ATOM 1459 C C . LEU A 1 190 ? 12.493 -6.952 6.451 1.00 96.62 190 LEU A C 1
ATOM 1461 O O . LEU A 1 190 ? 11.828 -7.700 7.172 1.00 96.62 190 LEU A O 1
ATOM 1465 N N . PRO A 1 191 ? 13.836 -6.967 6.472 1.00 91.44 191 PRO A N 1
ATOM 1466 C CA . PRO A 1 191 ? 14.604 -7.544 7.566 1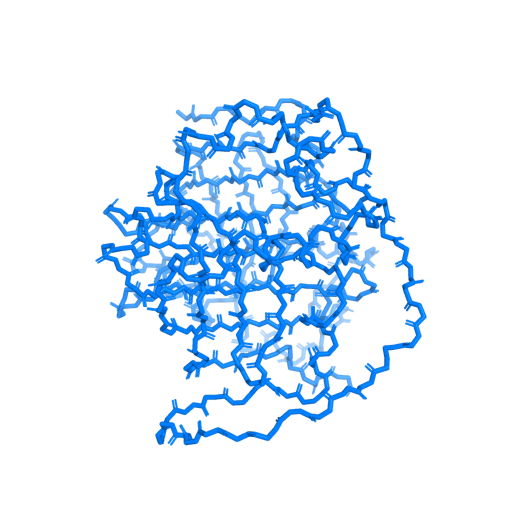.00 91.44 191 PRO A CA 1
ATOM 1467 C C . PRO A 1 191 ? 14.009 -7.142 8.924 1.00 91.44 191 PRO A C 1
ATOM 1469 O O . PRO A 1 191 ? 13.829 -5.955 9.199 1.00 91.44 191 PRO A O 1
ATOM 1472 N N . GLY A 1 192 ? 13.663 -8.131 9.749 1.00 84.94 192 GLY A N 1
ATOM 1473 C CA . GLY A 1 192 ? 12.984 -7.924 11.035 1.00 84.94 192 GLY A CA 1
ATOM 1474 C C . GLY A 1 192 ? 11.447 -7.952 10.994 1.00 84.94 192 GLY A C 1
ATOM 1475 O O . GLY A 1 192 ? 10.823 -7.772 12.035 1.00 84.94 192 GLY A O 1
ATOM 1476 N N . GLY A 1 193 ? 10.832 -8.190 9.830 1.00 86.88 193 GLY A N 1
ATOM 1477 C CA . GLY A 1 193 ? 9.409 -8.535 9.682 1.00 86.88 193 GLY A CA 1
ATOM 1478 C C . GLY A 1 193 ? 8.438 -7.387 9.414 1.00 86.88 193 GLY A C 1
ATOM 1479 O O . GLY A 1 193 ? 7.343 -7.630 8.917 1.00 86.88 193 GLY A O 1
ATOM 1480 N N . ALA A 1 194 ? 8.841 -6.136 9.647 1.00 91.38 194 ALA A N 1
ATOM 1481 C CA . ALA A 1 194 ? 8.023 -4.979 9.281 1.00 91.38 194 ALA A CA 1
ATOM 1482 C C . ALA A 1 194 ? 7.784 -4.911 7.760 1.00 91.38 194 ALA A C 1
ATOM 1484 O O . ALA A 1 194 ? 8.614 -5.357 6.969 1.00 91.38 194 ALA A O 1
ATOM 1485 N N . ALA A 1 195 ? 6.678 -4.305 7.337 1.00 97.06 195 ALA A N 1
ATOM 1486 C CA . ALA A 1 195 ? 6.417 -4.060 5.925 1.00 97.06 195 ALA A CA 1
ATOM 1487 C C . ALA A 1 195 ? 7.124 -2.782 5.437 1.00 97.06 195 ALA A C 1
ATOM 1489 O O . ALA A 1 195 ? 7.268 -1.802 6.165 1.00 97.06 195 ALA A O 1
ATOM 1490 N N . GLN A 1 196 ? 7.563 -2.791 4.184 1.00 98.19 196 GLN A N 1
ATOM 1491 C CA . GLN A 1 196 ? 7.720 -1.586 3.371 1.00 98.19 196 GLN A CA 1
ATOM 1492 C C . GLN A 1 196 ? 6.581 -1.588 2.358 1.00 98.19 196 GLN A C 1
ATOM 1494 O O . GLN A 1 196 ? 6.421 -2.594 1.667 1.00 98.19 196 GLN A O 1
ATOM 1499 N N . VAL A 1 197 ? 5.854 -0.479 2.248 1.00 98.44 197 VAL A N 1
ATOM 1500 C CA . VAL A 1 197 ? 4.666 -0.322 1.405 1.00 98.44 197 VAL A CA 1
ATOM 1501 C C . VAL A 1 197 ? 4.840 0.931 0.557 1.00 98.44 197 VAL A C 1
ATOM 1503 O O . VAL A 1 197 ? 4.851 2.045 1.068 1.00 98.44 197 VAL A O 1
ATOM 1506 N N . GLN A 1 198 ? 5.009 0.765 -0.751 1.00 96.94 198 GLN A N 1
ATOM 1507 C CA . GLN A 1 198 ? 5.261 1.891 -1.654 1.00 96.94 198 GLN A CA 1
ATOM 1508 C C . GLN A 1 198 ? 4.381 1.810 -2.898 1.00 96.94 198 GLN A C 1
ATOM 1510 O O . GLN A 1 198 ? 4.143 0.695 -3.372 1.00 96.94 198 GLN A O 1
ATOM 1515 N N . PRO A 1 199 ? 3.975 2.957 -3.475 1.00 97.06 199 PRO A N 1
ATOM 1516 C CA . PRO A 1 199 ? 3.286 2.959 -4.755 1.00 97.06 199 PRO A CA 1
ATOM 1517 C C . PRO A 1 199 ? 4.179 2.375 -5.848 1.00 97.06 199 PRO A C 1
ATOM 1519 O O . PRO A 1 199 ? 5.404 2.573 -5.861 1.00 97.06 199 PRO A O 1
ATOM 1522 N N . VAL A 1 200 ? 3.557 1.638 -6.760 1.00 97.06 200 VAL A N 1
ATOM 1523 C CA . VAL A 1 200 ? 4.174 1.100 -7.970 1.00 97.06 200 VAL A CA 1
ATOM 1524 C C . VAL A 1 200 ? 3.214 1.200 -9.146 1.00 97.06 200 VAL A C 1
ATOM 1526 O O . VAL A 1 200 ? 1.997 1.187 -8.974 1.00 97.06 200 VAL A O 1
ATOM 1529 N N . TRP A 1 201 ? 3.792 1.271 -10.340 1.00 97.44 201 TRP A N 1
ATOM 1530 C CA . TRP A 1 201 ? 3.096 0.982 -11.586 1.00 97.44 201 TRP A CA 1
ATOM 1531 C C . TRP A 1 201 ? 3.106 -0.527 -11.822 1.00 97.44 201 TRP A C 1
ATOM 1533 O O . TRP A 1 201 ? 4.092 -1.193 -11.479 1.00 97.44 201 TRP A O 1
ATOM 1543 N N . CYS A 1 202 ? 2.042 -1.055 -12.414 1.00 97.88 202 CYS A N 1
ATOM 1544 C CA . CYS A 1 202 ? 1.944 -2.464 -12.758 1.00 97.88 202 CYS A CA 1
ATOM 1545 C C . CYS A 1 202 ? 1.275 -2.681 -14.115 1.00 97.88 202 CYS A C 1
ATOM 1547 O O . CYS A 1 202 ? 0.520 -1.834 -14.578 1.00 97.88 202 CYS A O 1
ATOM 1549 N N . LEU A 1 203 ? 1.555 -3.832 -14.726 1.00 97.75 203 LEU A N 1
ATOM 1550 C CA . LEU A 1 203 ? 0.842 -4.353 -15.892 1.00 97.75 203 LEU A CA 1
ATOM 1551 C C . LEU A 1 203 ? 0.423 -5.797 -15.625 1.00 97.75 203 LEU A C 1
ATOM 1553 O O . LEU A 1 203 ? 1.175 -6.526 -14.974 1.00 97.75 203 LEU A O 1
ATOM 1557 N N . PRO A 1 204 ? -0.720 -6.254 -16.147 1.00 97.44 204 PRO A N 1
ATOM 1558 C CA . PRO A 1 204 ? -1.053 -7.664 -16.129 1.00 97.44 204 PRO A CA 1
ATOM 1559 C C . PRO A 1 204 ? -0.285 -8.408 -17.231 1.00 97.44 204 PRO A C 1
ATOM 1561 O O . PRO A 1 204 ? -0.046 -7.879 -18.319 1.00 97.44 204 PRO A O 1
ATOM 1564 N N . ASP A 1 205 ? 0.067 -9.661 -16.957 1.00 97.06 205 ASP A N 1
ATOM 1565 C CA . ASP A 1 205 ? 0.566 -10.625 -17.940 1.00 97.06 205 ASP A CA 1
ATOM 1566 C C . ASP A 1 205 ? -0.132 -11.972 -17.715 1.00 97.06 205 ASP A C 1
ATOM 1568 O O . ASP A 1 205 ? 0.234 -12.763 -16.844 1.00 97.06 205 ASP A O 1
ATOM 1572 N N . GLY A 1 206 ? -1.227 -12.196 -18.445 1.00 95.44 206 GLY A N 1
ATOM 1573 C CA . GLY A 1 206 ? -2.139 -13.304 -18.169 1.00 95.44 206 GLY A CA 1
ATOM 1574 C C . GLY A 1 206 ? -2.802 -13.158 -16.794 1.00 95.44 206 GLY A C 1
ATOM 1575 O O . GLY A 1 206 ? -3.615 -12.254 -16.583 1.00 95.44 206 GLY A O 1
ATOM 1576 N N . ASN A 1 207 ? -2.491 -14.071 -15.870 1.00 96.00 207 ASN A N 1
ATOM 1577 C CA . ASN A 1 207 ? -2.937 -13.994 -14.473 1.00 96.00 207 ASN A CA 1
ATOM 1578 C C . ASN A 1 207 ? -1.882 -13.371 -13.541 1.00 96.00 207 ASN A C 1
ATOM 1580 O O . ASN A 1 207 ? -2.210 -13.021 -12.411 1.00 96.00 207 ASN A O 1
ATOM 1584 N N . ASP A 1 208 ? -0.641 -13.207 -14.002 1.00 98.06 208 ASP A N 1
ATOM 1585 C CA . ASP A 1 208 ? 0.405 -12.557 -13.220 1.00 98.06 208 ASP A CA 1
ATOM 1586 C C . ASP A 1 208 ? 0.261 -11.037 -13.274 1.00 98.06 208 ASP A C 1
ATOM 1588 O O . ASP A 1 208 ? -0.308 -10.465 -14.208 1.00 98.06 208 ASP A O 1
ATOM 1592 N N . VAL A 1 209 ? 0.851 -10.370 -12.283 1.00 98.44 209 VAL A N 1
ATOM 1593 C CA . VAL A 1 209 ? 1.023 -8.916 -12.299 1.00 98.44 209 VAL A CA 1
ATOM 1594 C C . VAL A 1 209 ? 2.506 -8.588 -12.273 1.00 98.44 209 VAL A C 1
ATOM 1596 O O . VAL A 1 209 ? 3.250 -9.057 -11.409 1.00 98.44 209 VAL A O 1
ATOM 1599 N N . LEU A 1 210 ? 2.937 -7.777 -13.233 1.00 98.75 210 LEU A N 1
ATOM 1600 C CA . LEU A 1 210 ? 4.316 -7.361 -13.413 1.00 98.75 210 LEU A CA 1
ATOM 1601 C C . LEU A 1 210 ? 4.518 -5.951 -12.868 1.00 98.75 210 LEU A C 1
ATOM 1603 O O . LEU A 1 210 ? 3.773 -5.024 -13.179 1.00 98.75 210 LEU A O 1
ATOM 1607 N N . VAL A 1 211 ? 5.571 -5.775 -12.081 1.00 98.69 211 VAL A N 1
ATOM 1608 C CA . VAL A 1 211 ? 6.038 -4.480 -11.572 1.00 98.69 211 VAL A CA 1
ATOM 1609 C C . VAL A 1 211 ? 7.489 -4.297 -11.995 1.00 98.69 211 VAL A C 1
ATOM 1611 O O . VAL A 1 211 ? 8.224 -5.266 -12.129 1.00 98.69 211 VAL A O 1
ATOM 1614 N N . ASN A 1 212 ? 7.944 -3.059 -12.175 1.00 98.25 212 ASN A N 1
ATOM 1615 C CA . ASN A 1 212 ? 9.357 -2.781 -12.421 1.00 98.25 212 ASN A CA 1
ATOM 1616 C C . ASN A 1 212 ? 10.016 -2.087 -11.221 1.00 98.25 212 ASN A C 1
ATOM 1618 O O . ASN A 1 212 ? 9.460 -1.174 -10.607 1.00 98.25 212 ASN A O 1
ATOM 1622 N N . THR A 1 213 ? 11.227 -2.514 -10.880 1.00 97.38 213 THR A N 1
ATOM 1623 C CA . THR A 1 213 ? 12.071 -1.876 -9.863 1.00 97.38 213 THR A CA 1
ATOM 1624 C C . THR A 1 213 ? 13.540 -2.064 -10.235 1.00 97.38 213 THR A C 1
ATOM 1626 O O . THR A 1 213 ? 13.867 -2.490 -11.337 1.00 97.38 213 THR A O 1
ATOM 1629 N N . THR A 1 214 ? 14.442 -1.743 -9.314 1.00 97.44 214 THR A N 1
ATOM 1630 C CA . THR A 1 214 ? 15.866 -2.041 -9.435 1.00 97.44 214 THR A CA 1
ATOM 1631 C C . THR A 1 214 ? 16.332 -2.965 -8.315 1.00 97.44 214 THR A C 1
ATOM 1633 O O . THR A 1 214 ? 15.707 -2.998 -7.243 1.00 97.44 214 THR A O 1
ATOM 1636 N N . ARG A 1 215 ? 17.436 -3.690 -8.538 1.00 97.12 215 ARG A N 1
ATOM 1637 C CA . ARG A 1 215 ? 18.061 -4.565 -7.527 1.00 97.12 215 ARG A CA 1
ATOM 1638 C C . ARG A 1 215 ? 18.544 -3.783 -6.298 1.00 97.12 215 ARG A C 1
ATOM 1640 O O . ARG A 1 215 ? 18.525 -4.299 -5.183 1.00 97.12 215 ARG A O 1
ATOM 1647 N N . GLU A 1 216 ? 18.939 -2.526 -6.477 1.00 96.19 216 GLU A N 1
ATOM 1648 C CA . GLU A 1 216 ? 19.572 -1.680 -5.459 1.00 96.19 216 GLU A CA 1
ATOM 1649 C C . GLU A 1 216 ? 18.549 -1.070 -4.484 1.00 96.19 216 GLU A C 1
ATOM 1651 O O . GLU A 1 216 ? 18.819 -0.896 -3.281 1.00 96.19 216 GLU A O 1
ATOM 1656 N N . ARG A 1 217 ? 17.340 -0.767 -4.980 1.00 95.44 217 ARG A N 1
ATOM 1657 C CA . ARG A 1 217 ? 16.246 -0.234 -4.158 1.00 95.44 217 ARG A CA 1
ATOM 1658 C C . ARG A 1 217 ? 15.888 -1.208 -3.043 1.00 95.44 217 ARG A C 1
ATOM 16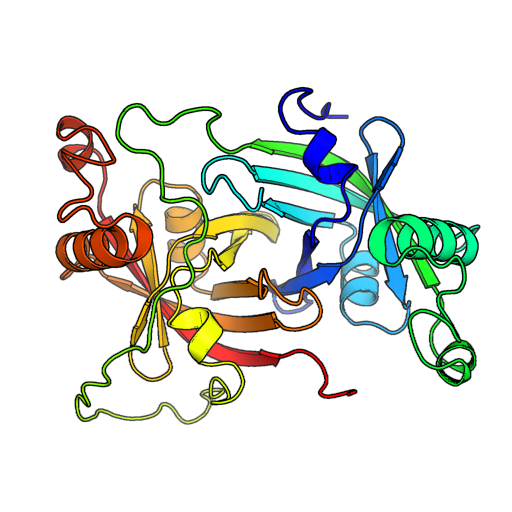60 O O . ARG A 1 217 ? 16.001 -2.426 -3.170 1.00 95.44 217 ARG A O 1
ATOM 1667 N N . ARG A 1 218 ? 15.397 -0.670 -1.921 1.00 97.25 218 ARG A N 1
ATOM 1668 C CA . ARG A 1 218 ? 15.068 -1.493 -0.748 1.00 97.25 218 ARG A CA 1
ATOM 1669 C C . ARG A 1 218 ? 14.061 -2.595 -1.081 1.00 97.25 218 ARG A C 1
ATOM 1671 O O . ARG A 1 218 ? 14.244 -3.706 -0.607 1.00 97.25 218 ARG A O 1
ATOM 1678 N N . LYS A 1 219 ? 13.043 -2.317 -1.905 1.00 96.44 219 LYS A N 1
ATOM 1679 C CA . LYS A 1 219 ? 12.082 -3.341 -2.353 1.00 96.44 219 LYS A CA 1
ATOM 1680 C C . LYS A 1 219 ? 12.739 -4.448 -3.191 1.00 96.44 219 LYS A C 1
ATOM 1682 O O . LYS A 1 219 ? 12.437 -5.605 -2.950 1.00 96.44 219 LYS A O 1
ATOM 1687 N N . GLY A 1 220 ? 13.702 -4.127 -4.063 1.00 97.69 220 GLY A N 1
ATOM 1688 C CA . GLY A 1 220 ? 14.468 -5.129 -4.819 1.00 97.69 220 GLY A CA 1
ATOM 1689 C C . GLY A 1 220 ? 15.288 -6.040 -3.906 1.00 97.69 220 GLY A C 1
ATOM 1690 O O . GLY A 1 220 ? 15.184 -7.259 -3.990 1.00 97.69 220 GLY A O 1
ATOM 1691 N N . ARG A 1 221 ? 16.011 -5.458 -2.941 1.00 98.25 221 ARG A N 1
ATOM 1692 C CA . ARG A 1 221 ? 16.753 -6.229 -1.925 1.00 98.25 221 ARG A CA 1
ATOM 1693 C C . ARG A 1 221 ? 15.849 -7.079 -1.032 1.00 98.25 221 ARG A C 1
ATOM 1695 O O . ARG A 1 221 ? 16.227 -8.190 -0.681 1.00 98.25 221 ARG A O 1
ATOM 1702 N N . ASN A 1 222 ? 14.677 -6.562 -0.658 1.00 98.25 222 ASN A N 1
ATOM 1703 C CA . ASN A 1 222 ? 13.696 -7.325 0.112 1.00 98.25 222 ASN A CA 1
ATOM 1704 C C . ASN A 1 222 ? 13.218 -8.549 -0.681 1.00 98.25 222 ASN A C 1
ATOM 1706 O O . ASN A 1 222 ? 13.224 -9.640 -0.134 1.00 98.25 222 ASN A O 1
ATOM 1710 N N . LEU A 1 223 ? 12.858 -8.375 -1.956 1.00 98.44 223 LEU A N 1
ATOM 1711 C CA . LEU A 1 223 ? 12.335 -9.447 -2.812 1.00 98.44 223 LEU A CA 1
ATOM 1712 C C . LEU A 1 223 ? 13.383 -10.506 -3.157 1.00 98.44 223 LEU A C 1
ATOM 1714 O O . LEU A 1 223 ? 13.053 -11.680 -3.256 1.00 98.44 223 LEU A O 1
ATOM 1718 N N . ALA A 1 224 ? 14.649 -10.105 -3.292 1.00 97.81 224 ALA A N 1
ATOM 1719 C CA . ALA A 1 224 ? 15.748 -11.049 -3.464 1.00 97.81 224 ALA A CA 1
ATOM 1720 C C . ALA A 1 224 ? 15.968 -11.928 -2.217 1.00 97.81 224 ALA A C 1
ATOM 1722 O O . ALA A 1 224 ? 16.380 -13.076 -2.340 1.00 97.81 224 ALA A O 1
ATOM 1723 N N . ALA A 1 225 ? 15.709 -11.392 -1.019 1.00 97.62 225 ALA A N 1
ATOM 1724 C CA . ALA A 1 225 ? 15.844 -12.128 0.239 1.00 97.62 225 ALA A CA 1
ATOM 1725 C C . ALA A 1 225 ? 14.575 -12.914 0.619 1.00 97.62 225 ALA A C 1
ATOM 1727 O O . ALA A 1 225 ? 14.661 -13.949 1.274 1.00 97.62 225 ALA A O 1
ATOM 1728 N N . ASP A 1 226 ? 13.404 -12.405 0.245 1.00 97.88 226 ASP A N 1
ATOM 1729 C CA . ASP A 1 226 ? 12.094 -12.973 0.538 1.00 97.88 226 ASP A CA 1
ATOM 1730 C C . ASP A 1 226 ? 11.179 -12.773 -0.689 1.00 97.88 226 ASP A C 1
ATOM 1732 O O . ASP A 1 226 ? 10.607 -11.687 -0.849 1.00 97.88 226 ASP A O 1
ATOM 1736 N N . PRO A 1 227 ? 11.049 -13.785 -1.573 1.00 97.75 227 PRO A N 1
ATOM 1737 C CA . PRO A 1 227 ? 10.359 -13.678 -2.861 1.00 97.75 227 PRO A CA 1
ATOM 1738 C C . PRO A 1 227 ? 8.834 -13.751 -2.703 1.00 97.75 227 PRO A C 1
ATOM 1740 O O . PRO A 1 227 ? 8.148 -14.562 -3.321 1.00 97.75 227 PRO A O 1
ATOM 1743 N N . ARG A 1 228 ? 8.281 -12.909 -1.828 1.00 98.19 228 ARG A N 1
ATOM 1744 C CA . ARG A 1 228 ? 6.847 -12.798 -1.553 1.00 98.19 228 ARG A CA 1
ATOM 1745 C C . ARG A 1 228 ? 6.455 -11.329 -1.523 1.00 98.19 228 ARG A C 1
ATOM 1747 O O . ARG A 1 228 ? 7.097 -10.513 -0.859 1.00 98.19 228 ARG A O 1
ATOM 1754 N N . ALA A 1 229 ? 5.363 -10.999 -2.202 1.00 98.50 229 ALA A N 1
ATOM 1755 C CA . ALA A 1 229 ? 4.834 -9.642 -2.262 1.00 98.50 229 ALA A CA 1
ATOM 1756 C C . ALA A 1 229 ? 3.319 -9.617 -2.063 1.00 98.50 229 ALA A C 1
ATOM 1758 O O . ALA A 1 229 ? 2.619 -10.626 -2.203 1.00 98.50 229 ALA A O 1
ATOM 1759 N N . THR A 1 230 ? 2.813 -8.434 -1.735 1.00 98.75 230 THR A N 1
ATOM 1760 C CA . THR A 1 230 ? 1.381 -8.137 -1.760 1.00 98.75 230 THR A CA 1
ATOM 1761 C C . THR A 1 230 ? 1.160 -6.864 -2.552 1.00 98.75 230 THR A C 1
ATOM 1763 O O . THR A 1 230 ? 1.830 -5.870 -2.286 1.00 98.75 230 THR A O 1
ATOM 1766 N N . LEU A 1 231 ? 0.246 -6.892 -3.515 1.00 98.50 231 LEU A N 1
ATOM 1767 C CA . LEU A 1 231 ? -0.286 -5.698 -4.160 1.00 98.50 231 LEU A CA 1
ATOM 1768 C C . LEU A 1 231 ? -1.676 -5.419 -3.610 1.00 98.50 231 LEU A C 1
ATOM 1770 O O . LEU A 1 231 ? -2.458 -6.347 -3.424 1.00 98.50 231 LEU A O 1
ATOM 1774 N N . LEU A 1 232 ? -1.973 -4.149 -3.373 1.00 98.56 232 LEU A N 1
ATOM 1775 C CA . LEU A 1 232 ? -3.326 -3.663 -3.151 1.00 98.56 232 LEU A CA 1
ATOM 1776 C C . LEU A 1 232 ? -3.599 -2.548 -4.157 1.00 98.56 232 LEU A C 1
ATOM 1778 O O . LEU A 1 232 ? -2.884 -1.546 -4.160 1.00 98.56 232 LEU A O 1
ATOM 1782 N N . VAL A 1 233 ? -4.615 -2.726 -4.993 1.00 97.44 233 VAL A N 1
ATOM 1783 C CA . VAL A 1 233 ? -5.126 -1.689 -5.895 1.00 97.44 233 VAL A CA 1
ATOM 1784 C C . VAL A 1 233 ? -6.495 -1.262 -5.394 1.00 97.44 233 VAL A C 1
ATOM 1786 O O . VAL A 1 233 ? -7.316 -2.113 -5.064 1.00 97.44 233 VAL A O 1
ATOM 1789 N N . ILE A 1 234 ? -6.721 0.043 -5.303 1.00 94.50 234 ILE A N 1
ATOM 1790 C CA . ILE A 1 234 ? -7.969 0.632 -4.812 1.00 94.50 234 ILE A CA 1
ATOM 1791 C C . ILE A 1 234 ? -8.567 1.414 -5.974 1.00 94.50 234 ILE A C 1
ATOM 1793 O O . ILE A 1 234 ? -7.836 2.164 -6.627 1.00 94.50 234 ILE A O 1
ATOM 1797 N N . ASP A 1 235 ? -9.857 1.228 -6.245 1.00 92.38 235 ASP A N 1
ATOM 1798 C CA . ASP A 1 235 ? -10.534 2.027 -7.257 1.00 92.38 235 ASP A CA 1
ATOM 1799 C C . ASP A 1 235 ? -10.609 3.488 -6.777 1.00 92.38 235 ASP A C 1
ATOM 1801 O O . ASP A 1 235 ? -11.129 3.751 -5.686 1.00 92.38 235 ASP A O 1
ATOM 1805 N N . PRO A 1 236 ? -10.066 4.454 -7.538 1.00 86.94 236 PRO A N 1
ATOM 1806 C CA . PRO A 1 236 ? -10.153 5.864 -7.173 1.00 86.94 236 PRO A CA 1
ATOM 1807 C C . PRO A 1 236 ? -11.592 6.389 -7.138 1.00 86.94 236 PRO A C 1
ATOM 1809 O O . PRO A 1 236 ? -11.872 7.329 -6.395 1.00 86.94 236 PRO A O 1
ATOM 1812 N N . ASP A 1 237 ? -12.483 5.791 -7.932 1.00 86.50 237 ASP A N 1
ATOM 1813 C CA . ASP A 1 237 ? -13.867 6.236 -8.089 1.00 86.50 237 ASP A CA 1
ATOM 1814 C C . ASP A 1 237 ? -14.794 5.604 -7.032 1.00 86.50 237 ASP A C 1
ATOM 1816 O O . ASP A 1 237 ? -15.851 6.148 -6.710 1.00 86.50 237 ASP A O 1
ATOM 1820 N N . ASP A 1 238 ? -14.381 4.472 -6.452 1.00 88.56 238 ASP A N 1
ATOM 1821 C CA . ASP A 1 238 ? -15.083 3.771 -5.379 1.00 88.56 238 ASP A CA 1
ATOM 1822 C C . ASP A 1 238 ? -14.084 3.088 -4.436 1.00 88.56 238 ASP A C 1
ATOM 1824 O O . ASP A 1 238 ? -13.679 1.951 -4.651 1.00 88.56 238 ASP A O 1
ATOM 1828 N N . SER A 1 239 ? -13.726 3.745 -3.330 1.00 85.12 239 SER A N 1
ATOM 1829 C CA . SER A 1 239 ? -12.793 3.163 -2.348 1.00 85.12 239 SER A CA 1
ATOM 1830 C C . SER A 1 239 ? -13.281 1.859 -1.691 1.00 85.12 239 SER A C 1
ATOM 1832 O O . SER A 1 239 ? -12.488 1.166 -1.046 1.00 85.12 239 SER A O 1
ATOM 1834 N N . GLY A 1 240 ? -14.571 1.527 -1.838 1.00 88.00 240 GLY A N 1
ATOM 1835 C CA . GLY A 1 240 ? -15.135 0.240 -1.453 1.00 88.00 240 GLY A CA 1
ATOM 1836 C C . GLY A 1 240 ? -14.717 -0.895 -2.384 1.00 88.00 240 GLY A C 1
ATOM 1837 O O . GLY A 1 240 ? -14.666 -2.027 -1.923 1.00 88.00 240 GLY A O 1
ATOM 1838 N N . ARG A 1 241 ? -14.343 -0.584 -3.631 1.00 93.56 241 ARG A N 1
ATOM 1839 C CA . ARG A 1 241 ? -13.897 -1.522 -4.660 1.00 93.56 241 ARG A CA 1
ATOM 1840 C C . ARG A 1 241 ? -12.373 -1.622 -4.698 1.00 93.56 241 ARG A C 1
ATOM 1842 O O . ARG A 1 241 ? -11.673 -0.650 -4.988 1.00 93.56 241 ARG A O 1
ATOM 1849 N N . TRP A 1 242 ? -11.823 -2.795 -4.405 1.00 95.56 242 TRP A N 1
ATOM 1850 C CA . TRP A 1 242 ? -10.369 -2.982 -4.330 1.00 95.56 242 TRP A CA 1
ATOM 1851 C C . TRP A 1 242 ? -9.943 -4.424 -4.601 1.00 95.56 242 TRP A C 1
ATOM 1853 O O . TRP A 1 242 ? -10.722 -5.366 -4.509 1.00 95.56 242 TRP A O 1
ATOM 1863 N N . LEU A 1 243 ? -8.658 -4.602 -4.908 1.00 97.69 243 LEU A N 1
ATOM 1864 C CA . LEU A 1 243 ? -8.054 -5.892 -5.221 1.00 97.69 243 LEU A CA 1
ATOM 1865 C C . LEU A 1 243 ? -6.742 -6.078 -4.453 1.00 97.69 243 LEU A C 1
ATOM 1867 O O . LEU A 1 243 ? -5.762 -5.374 -4.695 1.00 97.69 243 LEU A O 1
ATOM 1871 N N . GLU A 1 244 ? -6.707 -7.051 -3.541 1.00 98.25 244 GLU A N 1
ATOM 1872 C CA . GLU A 1 244 ? -5.490 -7.532 -2.883 1.00 98.25 244 GLU A CA 1
ATOM 1873 C C . GLU A 1 244 ? -4.987 -8.801 -3.583 1.00 98.25 244 GLU A C 1
ATOM 1875 O O . GLU A 1 244 ? -5.678 -9.821 -3.624 1.00 98.25 244 GLU A O 1
ATOM 1880 N N . ILE A 1 245 ? -3.741 -8.772 -4.053 1.00 98.56 245 ILE A N 1
ATOM 1881 C CA . ILE A 1 245 ? -3.037 -9.919 -4.630 1.00 98.56 245 ILE A CA 1
ATOM 1882 C C . ILE A 1 245 ? -1.847 -10.252 -3.740 1.00 98.56 245 ILE A C 1
ATOM 1884 O O . ILE A 1 245 ? -0.876 -9.500 -3.667 1.00 98.56 245 ILE A O 1
ATOM 1888 N N . ARG A 1 246 ? -1.887 -11.409 -3.082 1.00 98.31 246 ARG A N 1
ATOM 1889 C CA . ARG A 1 246 ? -0.750 -11.984 -2.354 1.00 98.31 246 ARG A CA 1
ATOM 1890 C C . ARG A 1 246 ? -0.118 -13.059 -3.221 1.00 98.31 246 ARG A C 1
ATOM 1892 O O . ARG A 1 246 ? -0.785 -14.034 -3.562 1.00 98.31 246 ARG A O 1
ATOM 1899 N N . GLY A 1 247 ? 1.159 -12.899 -3.550 1.00 98.00 247 GLY A N 1
ATOM 1900 C CA . GLY A 1 247 ? 1.826 -13.765 -4.518 1.00 98.00 247 GLY A CA 1
ATOM 1901 C C . GLY A 1 247 ? 3.255 -14.144 -4.161 1.00 98.00 247 GLY A C 1
ATOM 1902 O O . GLY A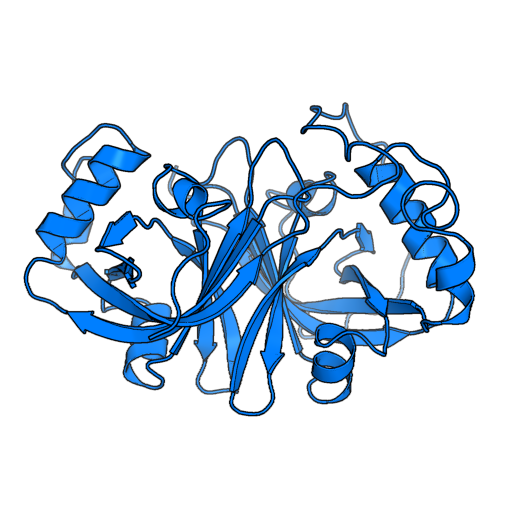 1 247 ? 3.853 -13.599 -3.225 1.00 98.00 247 GLY A O 1
ATOM 1903 N N . ASP A 1 248 ? 3.763 -15.121 -4.903 1.00 98.44 248 ASP A N 1
ATOM 1904 C CA . ASP A 1 248 ? 5.191 -15.433 -4.976 1.00 98.44 248 ASP A CA 1
ATOM 1905 C C . ASP A 1 248 ? 5.827 -14.606 -6.088 1.00 98.44 248 ASP A C 1
ATOM 1907 O O . ASP A 1 248 ? 5.143 -14.203 -7.027 1.00 98.44 248 ASP A O 1
ATOM 1911 N N . VAL A 1 249 ? 7.116 -14.315 -5.953 1.00 98.50 249 VAL A N 1
ATOM 1912 C CA . VAL A 1 249 ? 7.822 -13.398 -6.843 1.00 98.50 249 VAL A CA 1
ATOM 1913 C C . VAL A 1 249 ? 8.941 -14.096 -7.593 1.00 98.50 249 VAL A C 1
ATOM 1915 O O . VAL A 1 249 ? 9.811 -14.714 -6.983 1.00 98.50 249 VAL A O 1
ATOM 1918 N N . GLU A 1 250 ? 8.969 -13.883 -8.902 1.00 98.44 250 GLU A N 1
ATOM 1919 C CA . GLU A 1 250 ? 10.132 -14.110 -9.751 1.00 98.44 250 GLU A CA 1
ATOM 1920 C C . GLU A 1 250 ? 10.749 -12.759 -10.148 1.00 98.44 250 GLU A C 1
ATOM 1922 O O . GLU A 1 250 ? 10.039 -11.790 -10.435 1.00 98.44 250 GLU A O 1
ATOM 1927 N N . LEU A 1 251 ? 12.083 -12.680 -10.125 1.00 98.31 251 LEU A N 1
ATOM 1928 C CA . LEU A 1 251 ? 12.839 -11.499 -10.542 1.00 98.31 251 LEU A CA 1
ATOM 1929 C C . LEU A 1 251 ? 13.648 -11.826 -11.795 1.00 98.31 251 LEU A C 1
ATOM 1931 O O . LEU A 1 251 ? 14.477 -12.732 -11.755 1.00 98.31 251 LEU A O 1
ATOM 1935 N N . THR A 1 252 ? 13.481 -11.037 -12.853 1.00 97.69 252 THR A N 1
ATOM 1936 C CA . THR A 1 252 ? 14.291 -11.139 -14.077 1.00 97.69 252 THR A CA 1
ATOM 1937 C C . THR A 1 252 ? 14.749 -9.758 -14.542 1.00 97.69 252 THR A C 1
ATOM 1939 O O . THR A 1 252 ? 14.010 -8.784 -14.404 1.00 97.69 252 THR A O 1
ATOM 1942 N N . ASP A 1 253 ? 15.980 -9.644 -15.034 1.00 96.94 253 ASP A N 1
ATOM 1943 C CA . ASP A 1 253 ? 16.495 -8.445 -15.713 1.00 96.94 253 ASP A CA 1
ATOM 1944 C C . ASP A 1 253 ? 16.283 -8.497 -17.235 1.00 96.94 253 ASP A C 1
ATOM 1946 O O . ASP A 1 253 ? 16.348 -7.461 -17.899 1.00 96.94 253 ASP A O 1
ATOM 1950 N N . GLU A 1 254 ? 15.948 -9.666 -17.784 1.00 97.75 254 GLU A N 1
ATOM 1951 C CA . GLU A 1 254 ? 15.619 -9.830 -19.196 1.00 97.75 254 GLU A CA 1
ATOM 1952 C C . GLU A 1 254 ? 14.359 -9.026 -19.549 1.00 97.75 254 GLU A C 1
ATOM 1954 O O . GLU A 1 254 ? 13.295 -9.193 -18.948 1.00 97.75 254 GLU A O 1
ATOM 1959 N N . GLY A 1 255 ? 14.475 -8.122 -20.525 1.00 97.88 255 GLY A N 1
ATOM 1960 C CA . GLY A 1 255 ? 13.359 -7.284 -20.969 1.00 97.88 255 GLY A CA 1
ATOM 1961 C C . GLY A 1 255 ? 12.945 -6.186 -19.976 1.00 97.88 255 GLY A C 1
ATOM 1962 O O . GLY A 1 255 ? 11.875 -5.587 -20.125 1.00 97.88 255 GLY A O 1
ATOM 1963 N N . ALA A 1 256 ? 13.721 -5.949 -18.910 1.00 97.88 256 ALA A N 1
ATOM 1964 C CA . ALA A 1 256 ? 13.297 -5.076 -17.819 1.00 97.88 256 ALA A CA 1
ATOM 1965 C C . ALA A 1 256 ? 13.246 -3.589 -18.195 1.00 97.88 256 ALA A C 1
ATOM 1967 O O . ALA A 1 256 ? 12.454 -2.851 -17.604 1.00 97.88 256 ALA A O 1
ATOM 1968 N N . GLU A 1 257 ? 14.058 -3.135 -19.150 1.00 96.88 257 GLU A N 1
ATOM 1969 C CA . GLU A 1 257 ? 13.978 -1.760 -19.655 1.00 96.88 257 GLU A CA 1
ATOM 1970 C C . GLU A 1 257 ? 12.798 -1.592 -20.619 1.00 96.88 257 GLU A C 1
ATOM 1972 O O . GLU A 1 257 ? 12.026 -0.649 -20.479 1.00 96.88 257 GLU A O 1
ATOM 1977 N N . GLU A 1 258 ? 12.566 -2.554 -21.510 1.00 98.00 258 GLU A N 1
ATOM 1978 C CA . GLU A 1 258 ? 11.434 -2.560 -22.440 1.00 98.00 258 GLU A CA 1
ATOM 1979 C C . GLU A 1 258 ? 10.098 -2.594 -21.685 1.00 98.00 258 GLU A C 1
ATOM 1981 O O . GLU A 1 258 ? 9.155 -1.872 -22.009 1.00 98.00 258 GLU A O 1
ATOM 1986 N N . HIS A 1 259 ? 10.014 -3.400 -20.624 1.00 98.44 259 HIS A N 1
ATOM 1987 C CA . HIS A 1 259 ? 8.856 -3.417 -19.736 1.00 98.44 259 HIS A CA 1
ATOM 1988 C C . HIS A 1 259 ? 8.666 -2.084 -18.997 1.00 98.44 259 HIS A C 1
ATOM 1990 O O . HIS A 1 259 ? 7.536 -1.645 -18.777 1.00 98.44 259 HIS A O 1
ATOM 1996 N N . LEU A 1 260 ? 9.757 -1.432 -18.587 1.00 97.94 260 LEU A N 1
ATOM 1997 C CA . LEU A 1 260 ? 9.697 -0.125 -17.936 1.00 97.94 260 LEU A CA 1
ATOM 1998 C C . LEU A 1 260 ? 9.190 0.963 -18.894 1.00 97.94 260 LEU A C 1
ATOM 2000 O O . LEU A 1 260 ? 8.407 1.817 -18.477 1.00 97.94 260 LEU A O 1
ATOM 2004 N N . ASP A 1 261 ? 9.592 0.915 -20.158 1.00 97.75 261 ASP A N 1
ATOM 2005 C CA . ASP A 1 261 ? 9.111 1.836 -21.186 1.00 97.75 261 ASP A CA 1
ATOM 2006 C C . ASP A 1 261 ? 7.616 1.619 -21.466 1.00 97.75 261 ASP A C 1
ATOM 2008 O O . ASP A 1 261 ? 6.856 2.584 -21.449 1.00 97.75 261 ASP A O 1
ATOM 2012 N N . ARG A 1 262 ? 7.146 0.362 -21.539 1.00 98.00 262 ARG A N 1
ATOM 2013 C CA . ARG A 1 262 ? 5.703 0.042 -21.622 1.00 98.00 262 ARG A CA 1
ATOM 2014 C C . ARG A 1 262 ? 4.898 0.598 -20.445 1.00 98.00 262 ARG A C 1
ATOM 2016 O O . ARG A 1 262 ? 3.834 1.180 -20.641 1.00 98.00 262 ARG A O 1
ATOM 2023 N N . LEU A 1 263 ? 5.399 0.436 -19.216 1.00 96.50 263 LEU A N 1
ATOM 2024 C CA . LEU A 1 263 ? 4.782 1.049 -18.034 1.00 96.50 263 LEU A CA 1
ATOM 2025 C C . LEU A 1 263 ? 4.753 2.579 -18.161 1.00 96.50 263 LEU A C 1
ATOM 2027 O O . LEU A 1 263 ? 3.758 3.212 -17.824 1.00 96.50 263 LEU A O 1
ATOM 2031 N N . THR A 1 264 ? 5.841 3.180 -18.638 1.00 94.81 264 THR A N 1
ATOM 2032 C CA . THR A 1 264 ? 5.953 4.637 -18.768 1.00 94.81 264 THR A CA 1
ATOM 2033 C C . THR A 1 264 ? 4.950 5.181 -19.771 1.00 94.81 264 THR A C 1
ATOM 2035 O O . THR A 1 264 ? 4.256 6.153 -19.462 1.00 94.81 264 THR A O 1
ATOM 2038 N N . GLU A 1 265 ? 4.814 4.525 -20.918 1.00 95.62 265 GLU A N 1
ATOM 2039 C CA . GLU A 1 265 ? 3.840 4.887 -21.940 1.00 95.62 265 GLU A CA 1
ATOM 2040 C C . GLU A 1 265 ? 2.420 4.823 -21.375 1.00 95.62 265 GLU A C 1
ATOM 2042 O O . GLU A 1 265 ? 1.680 5.802 -21.456 1.00 95.62 265 GLU A O 1
ATOM 2047 N N . GLN A 1 266 ? 2.068 3.732 -20.692 1.00 94.25 266 GLN A N 1
ATOM 2048 C CA . GLN A 1 266 ? 0.733 3.564 -20.125 1.00 94.25 266 GLN A CA 1
ATOM 2049 C C . GLN A 1 266 ? 0.401 4.571 -19.012 1.00 94.25 266 GLN A C 1
ATOM 2051 O O . GLN A 1 266 ? -0.722 5.070 -18.949 1.00 94.25 266 GLN A O 1
ATOM 2056 N N . TYR A 1 267 ? 1.352 4.880 -18.128 1.00 92.00 267 TYR A N 1
ATOM 2057 C CA . TYR A 1 267 ? 1.099 5.731 -16.958 1.00 92.00 267 TYR A CA 1
ATOM 2058 C C . TYR A 1 267 ? 1.331 7.225 -17.210 1.00 92.00 267 TYR A C 1
ATOM 2060 O O . TYR A 1 267 ? 0.839 8.064 -16.453 1.00 92.00 267 TYR A O 1
ATOM 2068 N N . THR A 1 268 ? 2.103 7.587 -18.235 1.00 89.94 268 THR A N 1
ATOM 2069 C CA . THR A 1 268 ? 2.513 8.985 -18.464 1.00 89.94 268 THR A CA 1
ATOM 2070 C C . THR A 1 268 ? 2.326 9.460 -19.902 1.00 89.94 268 THR A C 1
ATOM 2072 O O . THR A 1 268 ? 2.420 10.662 -20.157 1.00 89.94 268 THR A O 1
ATOM 2075 N N . GLY A 1 269 ? 2.078 8.549 -20.846 1.00 92.94 269 GLY A N 1
ATOM 2076 C CA . GLY A 1 269 ? 2.062 8.838 -22.280 1.00 92.94 269 GLY A CA 1
ATOM 2077 C C . GLY A 1 269 ? 3.444 9.128 -22.874 1.00 92.94 269 GLY A C 1
ATOM 2078 O O . GLY A 1 269 ? 3.525 9.520 -24.035 1.00 92.94 269 GLY A O 1
ATOM 2079 N N . GLN A 1 270 ? 4.529 8.992 -22.100 1.00 92.44 270 GLN A N 1
ATOM 2080 C CA . GLN A 1 270 ? 5.896 9.165 -22.594 1.00 92.44 270 GLN A CA 1
ATOM 2081 C C . GLN A 1 270 ? 6.482 7.825 -23.055 1.00 92.44 270 GLN A C 1
ATOM 2083 O O . GLN A 1 270 ? 6.276 6.820 -22.381 1.00 92.44 270 GLN A O 1
ATOM 2088 N N . PRO A 1 271 ? 7.258 7.793 -24.150 1.00 93.25 271 PRO A N 1
ATOM 2089 C CA . PRO A 1 271 ? 7.734 6.535 -24.725 1.00 93.25 271 PRO A CA 1
ATOM 2090 C C . PRO A 1 271 ? 8.850 5.861 -23.916 1.00 93.25 271 PRO A C 1
ATOM 2092 O O . PRO A 1 271 ? 9.015 4.652 -24.007 1.00 93.25 271 PRO A O 1
ATOM 2095 N N . HIS A 1 272 ? 9.629 6.627 -23.144 1.00 94.31 272 HIS A N 1
ATOM 2096 C CA . HIS A 1 272 ? 10.818 6.116 -22.456 1.00 94.31 272 HIS A CA 1
ATOM 2097 C C . HIS A 1 272 ? 10.899 6.608 -21.023 1.00 94.31 272 HIS A C 1
ATOM 2099 O O . HIS A 1 272 ? 10.736 7.801 -20.784 1.00 94.31 272 HIS A O 1
ATOM 2105 N N . TYR A 1 273 ? 11.236 5.745 -20.068 1.00 92.31 273 TYR A N 1
ATOM 2106 C CA . TYR A 1 273 ? 11.423 6.183 -18.682 1.00 92.31 273 TYR A CA 1
ATOM 2107 C C . TYR A 1 273 ? 12.654 7.077 -18.527 1.00 92.31 273 TYR A C 1
ATOM 2109 O O . TYR A 1 273 ? 12.575 8.195 -18.005 1.00 92.31 273 TYR A O 1
ATOM 2117 N N . TYR A 1 274 ? 13.805 6.590 -18.991 1.00 92.94 274 TYR A N 1
ATOM 2118 C CA . TYR A 1 274 ? 15.044 7.355 -18.960 1.00 92.94 274 TYR A CA 1
ATOM 2119 C C . TYR A 1 274 ? 15.063 8.387 -20.087 1.00 92.94 274 TYR A C 1
ATOM 2121 O O . TYR A 1 274 ? 14.657 8.118 -21.213 1.00 92.94 274 TYR A O 1
ATOM 2129 N N . GLY A 1 275 ? 15.511 9.595 -19.762 1.00 90.94 275 GLY A N 1
ATOM 2130 C CA . GLY A 1 275 ? 15.531 10.733 -20.674 1.00 90.94 275 GLY A CA 1
ATOM 2131 C C . GLY A 1 275 ? 14.249 11.569 -20.664 1.00 90.94 275 GLY A C 1
ATOM 2132 O O . GLY A 1 275 ? 14.348 12.760 -20.949 1.00 90.94 275 GLY A O 1
ATOM 2133 N N . THR A 1 276 ? 13.089 11.011 -20.278 1.00 88.00 276 THR A N 1
ATOM 2134 C CA . THR A 1 276 ? 11.826 11.778 -20.181 1.00 88.00 276 THR A CA 1
ATOM 2135 C C . THR A 1 276 ? 11.342 11.961 -18.739 1.00 88.00 276 THR A C 1
ATOM 2137 O O . THR A 1 276 ? 11.187 13.099 -18.294 1.00 88.00 276 THR A O 1
ATOM 2140 N N . ILE A 1 277 ? 11.165 10.866 -17.988 1.00 86.81 277 ILE A N 1
ATOM 2141 C CA . ILE A 1 277 ? 10.679 10.873 -16.599 1.00 86.81 277 ILE A CA 1
ATOM 2142 C C . ILE A 1 277 ? 11.846 10.929 -15.615 1.00 86.81 277 ILE A C 1
ATOM 2144 O O . ILE A 1 277 ? 11.771 11.566 -14.564 1.00 86.81 277 ILE A O 1
ATOM 2148 N N . TYR A 1 278 ? 12.941 10.241 -15.943 1.00 87.44 278 TYR A N 1
ATOM 2149 C CA . TYR A 1 278 ? 14.112 10.131 -15.084 1.00 87.44 278 TYR A CA 1
ATOM 2150 C C . TYR A 1 278 ? 15.402 10.452 -15.849 1.00 87.44 278 TYR A C 1
ATOM 2152 O O . TYR A 1 278 ? 15.509 10.104 -17.025 1.00 87.44 278 TYR A O 1
ATOM 2160 N N . PRO A 1 279 ? 16.411 11.098 -15.233 1.00 90.75 279 PRO A N 1
ATOM 2161 C CA . PRO A 1 279 ? 17.623 11.495 -15.949 1.00 90.75 279 PRO A CA 1
ATOM 2162 C C . PRO A 1 279 ? 18.356 10.313 -16.597 1.00 90.75 279 PRO A C 1
ATOM 2164 O O . PRO A 1 279 ? 18.605 9.296 -15.946 1.00 90.75 279 PRO A O 1
ATOM 2167 N N . GLN A 1 280 ? 18.770 10.474 -17.858 1.00 91.81 280 GLN A N 1
ATOM 2168 C CA . GLN A 1 280 ? 19.425 9.421 -18.649 1.00 91.81 280 GLN A CA 1
ATOM 2169 C C . GLN A 1 280 ? 20.675 8.844 -17.968 1.00 91.81 280 GLN A C 1
ATOM 2171 O O . GLN A 1 280 ? 20.952 7.651 -18.058 1.00 91.81 280 GLN A O 1
ATOM 2176 N N . GLN A 1 281 ? 21.425 9.676 -17.244 1.00 91.44 281 GLN A N 1
ATOM 2177 C CA . GLN A 1 281 ? 22.663 9.288 -16.565 1.00 91.44 281 GLN A CA 1
ATOM 2178 C C . GLN A 1 281 ? 22.431 8.289 -15.423 1.00 91.44 281 GLN A C 1
ATOM 2180 O O . GLN A 1 281 ? 23.378 7.647 -14.975 1.00 91.44 281 GLN A O 1
ATOM 2185 N N . GLN A 1 282 ? 21.195 8.161 -14.933 1.00 90.19 282 GLN A N 1
ATOM 2186 C CA . GLN A 1 282 ? 20.864 7.201 -13.882 1.00 90.19 282 GLN A CA 1
ATOM 2187 C C . GLN A 1 282 ? 20.726 5.775 -14.415 1.00 90.19 282 GLN A C 1
ATOM 2189 O O . GLN A 1 282 ? 20.931 4.841 -13.648 1.00 90.19 282 GLN A O 1
ATOM 2194 N N . ARG A 1 283 ? 20.464 5.596 -15.718 1.00 91.12 283 ARG A N 1
ATOM 2195 C CA . ARG A 1 283 ? 20.309 4.276 -16.347 1.00 91.12 283 ARG A CA 1
ATOM 2196 C C . ARG A 1 283 ? 21.498 3.351 -16.082 1.00 91.12 283 ARG A C 1
ATOM 2198 O O . ARG A 1 283 ? 21.313 2.194 -15.751 1.00 91.12 283 ARG A O 1
ATOM 2205 N N . VAL A 1 284 ? 22.723 3.876 -16.144 1.00 92.75 284 VAL A N 1
ATOM 2206 C CA . VAL A 1 284 ? 23.956 3.088 -15.929 1.00 92.75 284 VAL A CA 1
ATOM 2207 C C . VAL A 1 284 ? 24.280 2.822 -14.452 1.00 92.75 284 VAL A C 1
ATOM 2209 O O . VAL A 1 284 ? 25.294 2.198 -14.152 1.00 92.75 284 VAL A O 1
ATOM 2212 N N . ARG A 1 285 ? 23.477 3.346 -13.517 1.00 92.38 285 ARG A N 1
ATOM 2213 C CA . ARG A 1 285 ? 23.720 3.256 -12.066 1.00 92.38 285 ARG A CA 1
ATOM 2214 C C . ARG A 1 285 ? 22.798 2.271 -11.355 1.00 92.38 285 ARG A C 1
ATOM 2216 O O . ARG A 1 285 ? 22.976 2.055 -10.158 1.00 92.38 285 ARG A O 1
ATOM 2223 N N . GLU A 1 286 ? 21.811 1.719 -12.050 1.00 94.00 286 GLU A N 1
ATOM 2224 C CA . GLU A 1 286 ? 20.823 0.823 -11.461 1.00 94.00 286 GLU A CA 1
ATOM 2225 C C . GLU A 1 286 ? 20.516 -0.354 -12.387 1.00 94.00 286 GLU A C 1
ATOM 2227 O O . GLU A 1 286 ? 20.448 -0.207 -13.602 1.00 94.00 286 GLU A O 1
ATOM 2232 N N . THR A 1 287 ? 20.320 -1.531 -11.800 1.00 96.44 287 THR A N 1
ATOM 2233 C CA . THR A 1 287 ? 19.991 -2.754 -12.535 1.00 96.44 287 THR A CA 1
ATOM 2234 C C . THR A 1 287 ? 18.487 -2.949 -12.500 1.00 96.44 287 THR A C 1
ATOM 2236 O O . THR A 1 287 ? 17.930 -3.285 -11.446 1.00 96.44 287 THR A O 1
ATOM 2239 N N . ARG A 1 288 ? 17.816 -2.721 -13.632 1.00 97.44 288 ARG A N 1
ATOM 2240 C CA . ARG A 1 288 ? 16.366 -2.895 -13.750 1.00 97.44 288 ARG A CA 1
ATOM 2241 C C . ARG A 1 288 ? 15.980 -4.362 -13.691 1.00 97.44 288 ARG A C 1
ATOM 2243 O O . ARG A 1 288 ? 16.652 -5.213 -14.256 1.00 97.44 288 ARG A O 1
ATOM 2250 N N . VAL A 1 289 ? 14.890 -4.635 -12.983 1.00 98.50 289 VAL A N 1
ATOM 2251 C CA . VAL A 1 289 ? 14.299 -5.967 -12.875 1.00 98.50 289 VAL A CA 1
ATOM 2252 C C . VAL A 1 289 ? 12.781 -5.879 -12.949 1.00 98.50 289 VAL A C 1
ATOM 2254 O O . VAL A 1 289 ? 12.157 -4.990 -12.353 1.00 98.50 289 VAL A O 1
ATOM 2257 N N . ILE A 1 290 ? 12.195 -6.831 -13.662 1.00 98.81 290 ILE A N 1
ATOM 2258 C CA . ILE A 1 290 ? 10.777 -7.153 -13.607 1.00 98.81 290 ILE A CA 1
ATOM 2259 C C . ILE A 1 290 ? 10.551 -7.999 -12.358 1.00 98.81 290 ILE A C 1
ATOM 2261 O O . ILE A 1 290 ? 11.258 -8.970 -12.101 1.00 98.81 290 ILE A O 1
ATOM 2265 N N . VAL A 1 291 ? 9.554 -7.605 -11.583 1.00 98.75 291 VAL A N 1
ATOM 2266 C CA . VAL A 1 291 ? 8.966 -8.372 -10.495 1.00 98.75 291 VAL A CA 1
ATOM 2267 C C . VAL A 1 291 ? 7.702 -9.008 -11.052 1.00 98.75 291 VAL A C 1
ATOM 2269 O O . VAL A 1 291 ? 6.689 -8.324 -11.195 1.00 98.75 291 VAL A O 1
ATOM 2272 N N . ARG A 1 292 ? 7.757 -10.299 -11.366 1.00 98.75 292 ARG A N 1
ATOM 2273 C CA . ARG A 1 292 ? 6.578 -11.080 -11.742 1.00 98.75 292 ARG A CA 1
ATOM 2274 C C . ARG A 1 292 ? 5.938 -11.633 -10.480 1.00 98.75 292 ARG A C 1
ATOM 2276 O O . ARG A 1 292 ? 6.600 -12.327 -9.715 1.00 98.75 292 ARG A O 1
ATOM 2283 N N . ILE A 1 293 ? 4.680 -11.281 -10.233 1.00 98.62 293 ILE A N 1
ATOM 2284 C CA . ILE A 1 293 ? 3.933 -11.701 -9.048 1.00 98.62 293 ILE A CA 1
ATOM 2285 C C . ILE A 1 293 ? 2.918 -12.754 -9.472 1.00 98.62 293 ILE A C 1
ATOM 2287 O O . ILE A 1 293 ? 1.933 -12.423 -10.127 1.00 98.62 293 ILE A O 1
ATOM 2291 N N . HIS A 1 294 ? 3.148 -13.990 -9.035 1.00 98.12 294 HIS A N 1
ATOM 2292 C CA . HIS A 1 294 ? 2.255 -15.126 -9.237 1.00 98.12 294 HIS A CA 1
ATOM 2293 C C . HIS A 1 294 ? 1.199 -15.163 -8.131 1.00 98.12 294 HIS A C 1
ATOM 2295 O O . HIS A 1 294 ? 1.554 -15.411 -6.966 1.00 98.12 294 HIS A O 1
ATOM 2301 N N . PRO A 1 295 ? -0.089 -14.914 -8.423 1.00 98.06 295 PRO A N 1
ATOM 2302 C CA . PRO A 1 295 ? -1.106 -14.855 -7.384 1.00 98.06 295 PRO A CA 1
ATOM 2303 C C . PRO A 1 295 ? -1.298 -16.202 -6.672 1.00 98.06 295 PRO A C 1
ATOM 2305 O O . PRO A 1 295 ? -1.630 -17.224 -7.268 1.00 98.06 295 PRO A O 1
ATOM 2308 N N . ARG A 1 296 ? -1.156 -16.188 -5.346 1.00 96.81 296 ARG A N 1
ATOM 2309 C CA . ARG A 1 296 ? -1.463 -17.323 -4.453 1.00 96.81 296 ARG A CA 1
ATOM 2310 C C . ARG A 1 296 ? -2.757 -17.133 -3.693 1.00 96.81 296 ARG A C 1
ATOM 2312 O O . ARG A 1 296 ? -3.392 -18.091 -3.266 1.00 96.81 296 ARG A O 1
ATOM 2319 N N . ARG A 1 297 ? -3.136 -15.879 -3.484 1.00 96.00 297 ARG A N 1
ATOM 2320 C CA . ARG A 1 297 ? -4.395 -15.513 -2.862 1.00 96.00 297 ARG A CA 1
ATOM 2321 C C . ARG A 1 297 ? -4.829 -14.169 -3.409 1.00 96.00 297 ARG A C 1
ATOM 2323 O O . ARG A 1 297 ? -4.074 -13.204 -3.334 1.00 96.00 297 ARG A O 1
ATOM 2330 N N . VAL A 1 298 ? -6.055 -14.134 -3.904 1.00 96.56 298 VAL A N 1
ATOM 2331 C CA . VAL A 1 298 ? -6.726 -12.913 -4.324 1.00 96.56 298 VAL A CA 1
ATOM 2332 C C . VAL A 1 298 ? -7.886 -12.672 -3.370 1.00 96.56 298 VAL A C 1
ATOM 2334 O O . VAL A 1 298 ? -8.638 -13.596 -3.056 1.00 96.56 298 VAL A O 1
ATOM 2337 N N . ASN A 1 299 ? -7.986 -11.453 -2.857 1.00 94.81 299 ASN A N 1
ATOM 2338 C CA . ASN A 1 299 ? -9.174 -10.967 -2.177 1.00 94.81 299 ASN A CA 1
ATOM 2339 C C . ASN A 1 299 ? -9.635 -9.718 -2.923 1.00 94.81 299 ASN A C 1
ATOM 2341 O O . ASN A 1 299 ? -8.825 -8.836 -3.191 1.00 94.81 299 ASN A O 1
ATOM 2345 N N . ALA A 1 300 ? -10.918 -9.652 -3.226 1.00 90.88 300 ALA A N 1
ATOM 2346 C CA . ALA A 1 300 ? -11.578 -8.415 -3.601 1.00 90.88 300 ALA A CA 1
ATOM 2347 C C . ALA A 1 300 ? -12.506 -8.009 -2.454 1.00 90.88 300 ALA A C 1
ATOM 2349 O O . ALA A 1 300 ? -12.723 -8.806 -1.526 1.00 90.88 300 ALA A O 1
ATOM 2350 N N . ASP A 1 301 ? -13.030 -6.793 -2.495 1.00 80.88 301 ASP A N 1
ATOM 2351 C CA . ASP A 1 301 ? -14.125 -6.412 -1.617 1.00 80.88 301 ASP A CA 1
ATOM 2352 C C . ASP A 1 301 ? -15.262 -7.435 -1.663 1.00 80.88 301 ASP A C 1
ATOM 2354 O O . ASP A 1 301 ? -15.500 -8.136 -2.654 1.00 80.88 301 ASP A O 1
ATOM 2358 N N . ALA A 1 302 ? -15.931 -7.582 -0.520 1.00 54.53 302 ALA A N 1
ATOM 2359 C CA . ALA A 1 302 ? -17.131 -8.385 -0.473 1.00 54.53 302 ALA A CA 1
ATOM 2360 C C . ALA A 1 302 ? -18.160 -7.685 -1.361 1.00 54.53 302 ALA A C 1
ATOM 2362 O O . ALA A 1 302 ? -18.510 -6.538 -1.094 1.00 54.53 302 ALA A O 1
ATOM 2363 N N . LEU A 1 303 ? -18.641 -8.386 -2.388 1.00 39.06 303 LEU A N 1
ATOM 2364 C CA . LEU A 1 303 ? -19.880 -8.078 -3.099 1.00 39.06 303 LEU A CA 1
ATOM 2365 C C . LEU A 1 303 ? -21.023 -8.028 -2.067 1.00 39.06 303 LEU A C 1
ATOM 2367 O O . LEU A 1 303 ? -21.740 -9.004 -1.859 1.00 39.06 303 LEU A O 1
ATOM 2371 N N . HIS A 1 304 ? -21.123 -6.935 -1.324 1.00 40.34 304 HIS A N 1
ATOM 2372 C CA . HIS A 1 304 ? -22.207 -6.606 -0.404 1.00 40.34 304 HIS A CA 1
ATOM 2373 C C . HIS A 1 304 ? -22.841 -5.293 -0.870 1.00 40.34 304 HIS A C 1
ATOM 2375 O O . HIS A 1 304 ? -23.079 -4.378 -0.084 1.00 40.34 304 HIS A O 1
ATOM 2381 N N . ARG A 1 305 ? -23.075 -5.215 -2.183 1.00 37.44 305 ARG A N 1
ATOM 2382 C CA . ARG A 1 305 ? -24.117 -4.380 -2.773 1.00 37.44 305 ARG A CA 1
ATOM 2383 C C . ARG A 1 305 ? -25.302 -5.269 -3.114 1.00 37.44 305 ARG A C 1
ATOM 2385 O O . ARG A 1 305 ? -25.046 -6.395 -3.598 1.00 37.44 305 ARG A O 1
#

Nearest PDB structures (foldseek):
  3f7e-assembly1_B  TM=8.870E-01  e=9.994E-11  Mycolicibacterium smegmatis
  1rfe-assembly1_A  TM=7.214E-01  e=7.959E-08  Mycobacterium tuberculosis H37Rv
  3db0-assembly1_B  TM=7.954E-01  e=2.584E-06  Listeria innocua
  2hti-assembly1_A-2  TM=7.470E-01  e=5.671E-06  Halalkalibacterium halodurans
  2fg9-assembly1_A  TM=6.689E-01  e=6.331E-04  Bacteroides thetaiotaomicron VPI-5482

pLDDT: mean 88.47, std 18.88, range [22.34, 98.81]

Solvent-accessible surface area (backbone atoms only — not comparable to full-atom values): 16866 Å² total; per-residue (Å²): 127,46,78,62,56,86,90,52,46,62,60,48,70,40,77,47,69,24,41,40,35,34,46,41,97,88,68,49,63,47,61,42,84,42,60,55,38,65,60,90,59,28,41,35,35,61,47,36,58,82,38,70,66,42,51,23,36,74,79,43,42,42,39,23,38,30,36,66,42,81,67,35,88,46,42,34,38,27,42,29,21,44,42,48,83,35,65,78,61,13,62,59,54,43,18,53,50,28,32,64,64,70,74,39,61,41,39,63,63,62,76,44,67,50,75,50,62,81,77,52,46,52,28,24,34,43,29,45,28,73,45,76,51,66,45,53,94,70,67,86,39,69,76,57,59,50,82,65,90,74,74,87,83,83,87,81,92,77,87,87,87,80,86,65,98,69,62,35,68,71,52,80,95,55,42,59,58,47,68,43,79,47,63,26,41,37,34,32,50,38,92,92,60,50,62,45,56,43,79,38,63,55,41,64,56,91,73,28,42,36,31,71,52,31,55,81,43,70,66,34,49,25,39,75,77,43,44,46,41,25,38,31,34,61,40,90,92,40,75,75,43,39,42,28,37,32,20,43,47,49,79,40,54,80,63,18,65,63,51,39,17,54,51,28,30,67,50,50,72,38,76,39,38,62,68,48,51,38,66,54,81,53,60,89,73,54,53,48,24,31,39,39,31,43,28,56,40,62,46,62,51,80,90,80,123

Sequence (305 aa):
MVSLPGTHVDLLDRPLPVALTTEMPNGRLQSTVVWCNRSGDEVLLNTMREFQKARNLQARPRATVLVLEPEDANRWIEVRGTVTLEDQDALAHLGDLTRLYLGTSRYFGGAIPAEFAAAEHPVRCRLAPTRVVTGPLRITGGRVAAWRSAGEPSVRSGTGRSACRDEALIPDTHRDLVERPLLAAMSTRLPGGAAQVQPVWCLPDGNDVLVNTTRERRKGRNLAADPRATLLVIDPDDSGRWLEIRGDVELTDEGAEEHLDRLTEQYTGQPHYYGTIYPQQQRVRETRVIVRIHPRRVNADALHR